Protein AF-0000000085170930 (afdb_homodimer)

pLDDT: mean 96.29, std 5.26, range [55.41, 98.81]

Foldseek 3Di:
DPAADPPDDGVVLVVLVVLLVVLQVVLLVLLVCLVVLCVVCLVPQVCNLVSLVVNLCCLPPRNLVSLVSNLVSVVVSVVSPDDAAPLNVVLNVLSVVLSCLSVPPLNVLSVVLSVCCVVPNCPDPVNVVSVVRNVVSSVVSSVSSVVSVCCVVVVDRDD/DPAADPPDDGVVLVVLVVLLVVLQVVLLVLLVCLVVLCVVCVVPQVCNLVSLVVNLCCLPPRNLVSLVSNLVSVVVSVVSPDDDAPLNVVLNVLSVVLSCLSVPPLNVLSVVLSVCCVVPNCPDPVNVVSVVRNVVSSVVSSVSSVSSVCCVVVVDRDD

Nearest PDB structures (foldseek):
  7xgf-assembly2_D  TM=4.219E-01  e=6.965E-01  synthetic construct
  7xgg-assembly2_D  TM=4.392E-01  e=2.846E+00  synthetic construct
  8xor-assembly1_R  TM=5.612E-01  e=4.196E+00  Homo sapiens
  4uos-assembly1_A  TM=2.990E-01  e=9.783E-01  synthetic construct
  4u5a-assembly1_A  TM=2.210E-01  e=1.309E+00  Plasmodium berghei

Structure (mmCIF, N/CA/C/O backbone):
data_AF-0000000085170930-model_v1
#
loop_
_entity.id
_entity.type
_entity.pdbx_description
1 polymer 'DUF2269 family protein'
#
loop_
_atom_site.group_PDB
_atom_site.id
_atom_site.type_symbol
_atom_site.label_atom_id
_atom_site.label_alt_id
_atom_site.label_comp_id
_atom_site.label_asym_id
_atom_site.label_entity_id
_atom_site.label_seq_id
_atom_site.pdbx_PDB_ins_code
_atom_site.Cartn_x
_atom_site.Cartn_y
_atom_site.Cartn_z
_atom_site.occupancy
_atom_site.B_iso_or_equiv
_atom_site.auth_seq_id
_atom_site.auth_comp_id
_atom_site.auth_asym_id
_atom_site.auth_atom_id
_atom_site.pdbx_PDB_model_num
ATOM 1 N N . MET A 1 1 ? 2.529 20.547 9.656 1 55.62 1 MET A N 1
ATOM 2 C CA . MET A 1 1 ? 3.318 20.344 10.867 1 55.62 1 MET A CA 1
ATOM 3 C C . MET A 1 1 ? 2.539 19.516 11.891 1 55.62 1 MET A C 1
ATOM 5 O O . MET A 1 1 ? 1.339 19.734 12.078 1 55.62 1 MET A O 1
ATOM 9 N N . HIS A 1 2 ? 2.986 18.281 12.117 1 67.56 2 HIS A N 1
ATOM 10 C CA . HIS A 1 2 ? 2.471 17.469 13.211 1 67.56 2 HIS A CA 1
ATOM 11 C C . HIS A 1 2 ? 3.033 17.922 14.555 1 67.56 2 HIS A C 1
ATOM 13 O O . HIS A 1 2 ? 3.99 17.344 15.062 1 67.56 2 HIS A O 1
ATOM 19 N N . LEU A 1 3 ? 2.469 18.969 15.031 1 76.75 3 LEU A N 1
ATOM 20 C CA . LEU A 1 3 ? 2.98 19.516 16.281 1 76.75 3 LEU A CA 1
ATOM 21 C C . LEU A 1 3 ? 2.633 18.625 17.453 1 76.75 3 LEU A C 1
ATOM 23 O O . LEU A 1 3 ? 1.478 18.219 17.609 1 76.75 3 LEU A O 1
ATOM 27 N N . PRO A 1 4 ? 3.688 18.266 18.109 1 83.38 4 PRO A N 1
ATOM 28 C CA . PRO A 1 4 ? 3.424 17.453 19.312 1 83.38 4 PRO A CA 1
ATOM 29 C C . PRO A 1 4 ? 2.592 18.188 20.359 1 83.38 4 PRO A C 1
ATOM 31 O O . PRO A 1 4 ? 2.674 19.422 20.453 1 83.38 4 PRO A O 1
ATOM 34 N N . PRO A 1 5 ? 1.763 17.422 21.047 1 85.31 5 PRO A N 1
ATOM 35 C CA . PRO A 1 5 ? 1.061 18.062 22.156 1 85.31 5 PRO A CA 1
ATOM 36 C C . PRO A 1 5 ? 2.01 18.547 23.25 1 85.31 5 PRO A C 1
ATOM 38 O O . PRO A 1 5 ? 3.164 18.125 23.312 1 85.31 5 PRO A O 1
ATOM 41 N N . GLU A 1 6 ? 1.384 19.406 24.062 1 83.5 6 GLU A N 1
ATOM 42 C CA . GLU A 1 6 ? 2.178 19.953 25.156 1 83.5 6 GLU A CA 1
ATOM 43 C C . GLU A 1 6 ? 2.652 18.859 26.094 1 83.5 6 GLU A C 1
ATOM 45 O O . GLU A 1 6 ? 1.878 17.969 26.469 1 83.5 6 GLU A O 1
ATOM 50 N N . GLY A 1 7 ? 3.975 18.797 26.438 1 85 7 GLY A N 1
ATOM 51 C CA . GLY A 1 7 ? 4.527 17.844 27.391 1 85 7 GLY A CA 1
ATOM 52 C C . GLY A 1 7 ? 5.117 16.609 26.734 1 85 7 GLY A C 1
ATOM 53 O O . GLY A 1 7 ? 5.883 15.867 27.359 1 85 7 GLY A O 1
ATOM 54 N N . ALA A 1 8 ? 4.688 16.438 25.484 1 85.81 8 ALA A N 1
ATOM 55 C CA . ALA A 1 8 ? 5.219 15.258 24.781 1 85.81 8 ALA A CA 1
ATOM 56 C C . ALA A 1 8 ? 6.637 15.523 24.281 1 85.81 8 ALA A C 1
ATOM 58 O O . ALA A 1 8 ? 6.969 16.641 23.891 1 85.81 8 ALA A O 1
ATOM 59 N N . HIS A 1 9 ? 7.406 14.445 24.391 1 90.44 9 HIS A N 1
ATOM 60 C CA . HIS A 1 9 ? 8.734 14.539 23.797 1 90.44 9 HIS A CA 1
ATOM 61 C C . HIS A 1 9 ? 8.633 14.672 22.281 1 90.44 9 HIS A C 1
ATOM 63 O O . HIS A 1 9 ? 8.18 13.742 21.594 1 90.44 9 HIS A O 1
ATOM 69 N N . PRO A 1 10 ? 9.086 15.633 21.719 1 91.12 10 PRO A N 1
ATOM 70 C CA . PRO A 1 10 ? 8.805 15.969 20.328 1 91.12 10 PRO A CA 1
ATOM 71 C C . PRO A 1 10 ? 9.312 14.914 19.344 1 91.12 10 PRO A C 1
ATOM 73 O O . PRO A 1 10 ? 8.602 14.539 18.406 1 91.12 10 PRO A O 1
ATOM 76 N N . VAL A 1 11 ? 10.508 14.422 19.594 1 92.38 11 VAL A N 1
ATOM 77 C CA . VAL A 1 11 ? 11.094 13.453 18.672 1 92.38 11 VAL A CA 1
ATOM 78 C C . VAL A 1 11 ? 10.336 12.133 18.75 1 92.38 11 VAL A C 1
ATOM 80 O O . VAL A 1 11 ? 10.078 11.492 17.719 1 92.38 11 VAL A O 1
ATOM 83 N N . ILE A 1 12 ? 9.977 11.703 19.875 1 95.38 12 ILE A N 1
ATOM 84 C CA . ILE A 1 12 ? 9.242 10.453 20.062 1 95.38 12 ILE A CA 1
ATOM 85 C C . ILE A 1 12 ? 7.871 10.555 19.406 1 95.38 12 ILE A C 1
ATOM 87 O O . ILE A 1 12 ? 7.426 9.617 18.734 1 95.38 12 ILE A O 1
ATOM 91 N N . TYR A 1 13 ? 7.273 11.641 19.578 1 96.31 13 TYR A N 1
ATOM 92 C CA . TYR A 1 13 ? 5.961 11.852 18.969 1 96.31 13 TYR A CA 1
ATOM 93 C C . TYR A 1 13 ? 6.047 11.789 17.453 1 96.31 13 TYR A C 1
ATOM 95 O O . TYR A 1 13 ? 5.238 11.125 16.797 1 96.31 13 TYR A O 1
ATOM 103 N N . THR A 1 14 ? 7.02 12.461 16.891 1 96.62 14 THR A N 1
ATOM 104 C CA . THR A 1 14 ? 7.16 12.492 15.445 1 96.62 14 THR A CA 1
ATOM 105 C C . THR A 1 14 ? 7.504 11.109 14.906 1 96.62 14 THR A C 1
ATOM 107 O O . THR A 1 14 ? 7.066 10.734 13.812 1 96.62 14 THR A O 1
ATOM 110 N N . LEU A 1 15 ? 8.258 10.359 15.68 1 97.56 15 LEU A N 1
ATOM 111 C CA . LEU A 1 15 ? 8.562 8.984 15.297 1 97.56 15 LEU A CA 1
ATOM 112 C C . LEU A 1 15 ? 7.297 8.133 15.273 1 97.56 15 LEU A C 1
ATOM 114 O O . LEU A 1 15 ? 7.152 7.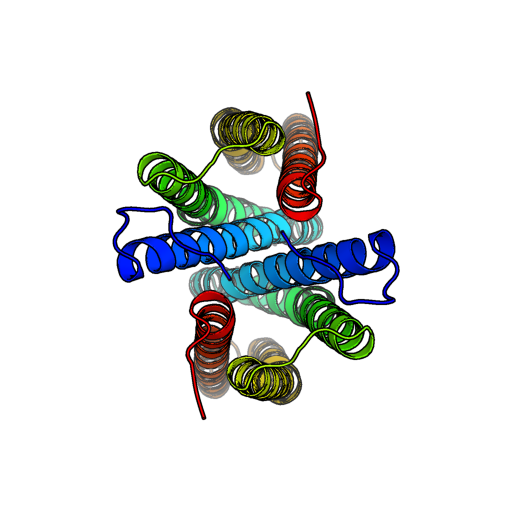25 14.43 1 97.56 15 LEU A O 1
ATOM 118 N N . LEU A 1 16 ? 6.387 8.391 16.203 1 97.81 16 LEU A N 1
ATOM 119 C CA . LEU A 1 16 ? 5.109 7.68 16.203 1 97.81 16 LEU A CA 1
ATOM 120 C C . LEU A 1 16 ? 4.281 8.047 14.984 1 97.81 16 LEU A C 1
ATOM 122 O O . LEU A 1 16 ? 3.648 7.184 14.375 1 97.81 16 LEU A O 1
ATOM 126 N N . VAL A 1 17 ? 4.309 9.32 14.602 1 97.62 17 VAL A N 1
ATOM 127 C CA . VAL A 1 17 ? 3.609 9.773 13.406 1 97.62 17 VAL A CA 1
ATOM 128 C C . VAL A 1 17 ? 4.168 9.055 12.18 1 97.62 17 VAL A C 1
ATOM 130 O O . VAL A 1 17 ? 3.408 8.547 11.352 1 97.62 17 VAL A O 1
ATOM 133 N N . PHE A 1 18 ? 5.457 9 12.164 1 98.19 18 PHE A N 1
ATOM 134 C CA . PHE A 1 18 ? 6.121 8.344 11.047 1 98.19 18 PHE A CA 1
ATOM 135 C C . PHE A 1 18 ? 5.73 6.867 10.977 1 98.19 18 PHE A C 1
ATOM 137 O O . PHE A 1 18 ? 5.344 6.375 9.914 1 98.19 18 PHE A O 1
ATOM 144 N N . ALA A 1 19 ? 5.828 6.195 12.086 1 98.56 19 ALA A N 1
ATOM 145 C CA . ALA A 1 19 ? 5.492 4.773 12.133 1 98.56 19 ALA A CA 1
ATOM 146 C C . ALA A 1 19 ? 4.031 4.543 11.742 1 98.56 19 ALA A C 1
ATOM 148 O O . ALA A 1 19 ? 3.723 3.615 10.992 1 98.56 19 ALA A O 1
ATOM 149 N N . HIS A 1 20 ? 3.129 5.348 12.258 1 98.5 20 HIS A N 1
ATOM 150 C CA . HIS A 1 20 ? 1.7 5.246 11.984 1 98.5 20 HIS A CA 1
ATOM 151 C C . HIS A 1 20 ? 1.418 5.402 10.492 1 98.5 20 HIS A C 1
ATOM 153 O O . HIS A 1 20 ? 0.758 4.555 9.891 1 98.5 20 HIS A O 1
ATOM 159 N N . ILE A 1 21 ? 1.998 6.41 9.867 1 98.31 21 ILE A N 1
ATOM 160 C CA . ILE A 1 21 ? 1.729 6.715 8.469 1 98.31 21 ILE A CA 1
ATOM 161 C C . ILE A 1 21 ? 2.379 5.664 7.574 1 98.31 21 ILE A C 1
ATOM 163 O O . ILE A 1 21 ? 1.753 5.16 6.637 1 98.31 21 ILE A O 1
ATOM 167 N N . PHE A 1 22 ? 3.549 5.312 7.934 1 98.44 22 PHE A N 1
ATOM 168 C CA . PHE A 1 22 ? 4.277 4.355 7.109 1 98.44 22 PHE A CA 1
ATOM 169 C C . PHE A 1 22 ? 3.561 3.01 7.086 1 98.44 22 PHE A C 1
ATOM 171 O O . PHE A 1 22 ? 3.338 2.438 6.016 1 98.44 22 PHE A O 1
ATOM 178 N N . THR A 1 23 ? 3.178 2.521 8.227 1 98.56 23 THR A N 1
ATOM 179 C CA . THR A 1 23 ? 2.578 1.193 8.312 1 98.56 23 THR A CA 1
ATOM 180 C C . THR A 1 23 ? 1.179 1.19 7.703 1 98.56 23 THR A C 1
ATOM 182 O O . THR A 1 23 ? 0.776 0.218 7.062 1 98.56 23 THR A O 1
ATOM 185 N N . THR A 1 24 ? 0.47 2.25 7.871 1 98.25 24 THR A N 1
ATOM 186 C CA . THR A 1 24 ? -0.871 2.283 7.297 1 98.25 24 THR A CA 1
ATOM 187 C C . THR A 1 24 ? -0.805 2.426 5.777 1 98.25 24 THR A C 1
ATOM 189 O O . THR A 1 24 ? -1.625 1.852 5.059 1 98.25 24 THR A O 1
ATOM 192 N N . MET A 1 25 ? 0.185 3.146 5.289 1 98.25 25 MET A N 1
ATOM 193 C CA . MET A 1 25 ? 0.41 3.215 3.848 1 98.25 25 MET A CA 1
ATOM 194 C C . MET A 1 25 ? 0.688 1.83 3.273 1 98.25 25 MET A C 1
ATOM 196 O O . MET A 1 25 ? 0.08 1.433 2.277 1 98.25 25 MET A O 1
ATOM 200 N N . ALA A 1 26 ? 1.586 1.174 3.963 1 98.19 26 ALA A N 1
ATOM 201 C CA . ALA A 1 26 ? 1.946 -0.167 3.51 1 98.19 26 ALA A CA 1
ATOM 202 C C . ALA A 1 26 ? 0.73 -1.088 3.5 1 98.19 26 ALA A C 1
ATOM 204 O O . ALA A 1 26 ? 0.468 -1.771 2.506 1 98.19 26 ALA A O 1
ATOM 205 N N . ALA A 1 27 ? -0.05 -1.049 4.539 1 98.44 27 ALA A N 1
ATOM 206 C CA . ALA A 1 27 ? -1.175 -1.967 4.699 1 98.44 27 ALA A CA 1
ATOM 207 C C . ALA A 1 27 ? -2.229 -1.738 3.621 1 98.44 27 ALA A C 1
ATOM 209 O O . ALA A 1 27 ? -2.752 -2.693 3.045 1 98.44 27 ALA A O 1
ATOM 210 N N . VAL A 1 28 ? -2.51 -0.527 3.338 1 98 28 VAL A N 1
ATOM 211 C CA . VAL A 1 28 ? -3.557 -0.187 2.379 1 98 28 VAL A CA 1
ATOM 212 C C . VAL A 1 28 ? -3.17 -0.697 0.993 1 98 28 VAL A C 1
ATOM 214 O O . VAL A 1 28 ? -3.977 -1.338 0.314 1 98 28 VAL A O 1
ATOM 217 N N . GLY A 1 29 ? -1.994 -0.455 0.578 1 98.19 29 GLY A N 1
ATOM 218 C CA . GLY A 1 29 ? -1.548 -0.908 -0.73 1 98.19 29 GLY A CA 1
ATOM 219 C C . GLY A 1 29 ? -1.438 -2.418 -0.833 1 98.19 29 GLY A C 1
ATOM 220 O O . GLY A 1 29 ? -1.729 -2.998 -1.881 1 98.19 29 GLY A O 1
ATOM 221 N N . LEU A 1 30 ? -0.916 -2.992 0.241 1 98.5 30 LEU A N 1
ATOM 222 C CA . LEU A 1 30 ? -0.865 -4.449 0.261 1 98.5 30 LEU A CA 1
ATOM 223 C C . LEU A 1 30 ? -2.25 -5.047 0.032 1 98.5 30 LEU A C 1
ATOM 225 O O . LEU A 1 30 ? -2.418 -5.934 -0.807 1 98.5 30 LEU A O 1
ATOM 229 N N . ASN A 1 31 ? -3.211 -4.496 0.744 1 97.94 31 ASN A N 1
ATOM 230 C CA . ASN A 1 31 ? -4.574 -5.004 0.619 1 97.94 31 ASN A CA 1
ATOM 231 C C . ASN A 1 31 ? -5.141 -4.754 -0.776 1 97.94 31 ASN A C 1
ATOM 233 O O . ASN A 1 31 ? -5.891 -5.574 -1.303 1 97.94 31 ASN A O 1
ATOM 237 N N . ALA A 1 32 ? -4.785 -3.701 -1.333 1 97.12 32 ALA A N 1
ATOM 238 C CA . ALA A 1 32 ? -5.258 -3.387 -2.68 1 97.12 32 ALA A CA 1
ATOM 239 C C . ALA A 1 32 ? -4.73 -4.398 -3.695 1 97.12 32 ALA A C 1
ATOM 241 O O . ALA A 1 32 ? -5.379 -4.664 -4.707 1 97.12 32 ALA A O 1
ATOM 242 N N . SER A 1 33 ? -3.615 -4.969 -3.445 1 98.19 33 SER A N 1
ATOM 243 C CA . SER A 1 33 ? -3.029 -5.914 -4.391 1 98.19 33 SER A CA 1
ATOM 244 C C . SER A 1 33 ? -3.787 -7.234 -4.395 1 98.19 33 SER A C 1
ATOM 246 O O . SER A 1 33 ? -3.682 -8.016 -5.344 1 98.19 33 SER A O 1
ATOM 248 N N . TYR A 1 34 ? -4.539 -7.543 -3.281 1 98.44 34 TYR A N 1
ATOM 249 C CA . TYR A 1 34 ? -5.203 -8.828 -3.139 1 98.44 34 TYR A CA 1
ATOM 250 C C . TYR A 1 34 ? -6.09 -9.125 -4.344 1 98.44 34 TYR A C 1
ATOM 252 O O . TYR A 1 34 ? -6.004 -10.203 -4.938 1 98.44 34 TYR A O 1
ATOM 260 N N . VAL A 1 35 ? -6.895 -8.117 -4.664 1 97 35 VAL A N 1
ATOM 261 C CA . VAL A 1 35 ? -7.902 -8.328 -5.695 1 97 35 VAL A CA 1
ATOM 262 C C . VAL A 1 35 ? -7.227 -8.586 -7.039 1 97 35 VAL A C 1
ATOM 264 O O . VAL A 1 35 ? -7.723 -9.367 -7.855 1 9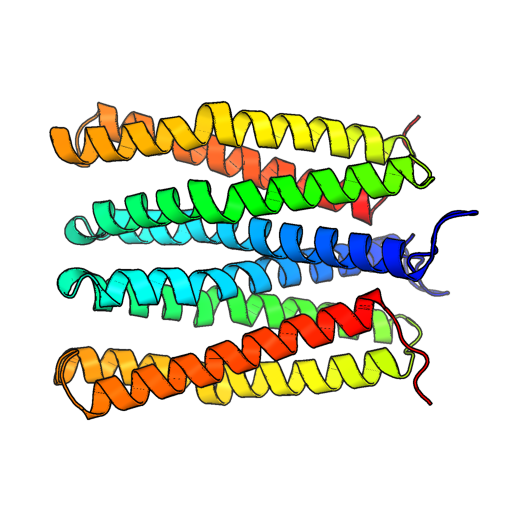7 35 VAL A O 1
ATOM 267 N N . ILE A 1 36 ? -6.129 -8.023 -7.27 1 98.06 36 ILE A N 1
ATOM 268 C CA . ILE A 1 36 ? -5.414 -8.188 -8.531 1 98.06 36 ILE A CA 1
ATOM 269 C C . ILE A 1 36 ? -4.859 -9.602 -8.633 1 98.06 36 ILE A C 1
ATOM 271 O O . ILE A 1 36 ? -5.051 -10.281 -9.648 1 98.06 36 ILE A O 1
ATOM 275 N N . TRP A 1 37 ? -4.258 -10.047 -7.598 1 98.5 37 TRP A N 1
ATOM 276 C CA . TRP A 1 37 ? -3.641 -11.367 -7.605 1 98.5 37 TRP A CA 1
ATOM 277 C C . TRP A 1 37 ? -4.703 -12.461 -7.68 1 98.5 37 TRP A C 1
ATOM 279 O O . TRP A 1 37 ? -4.535 -13.453 -8.391 1 98.5 37 TRP A O 1
ATOM 289 N N . ILE A 1 38 ? -5.762 -12.281 -6.945 1 98 38 ILE A N 1
ATOM 290 C CA . ILE A 1 38 ? -6.82 -13.281 -6.953 1 98 38 ILE A CA 1
ATOM 291 C C . ILE A 1 38 ? -7.488 -13.32 -8.328 1 98 38 ILE A C 1
ATOM 293 O O . ILE A 1 38 ? -7.766 -14.391 -8.859 1 98 38 ILE A O 1
ATOM 297 N N . ALA A 1 39 ? -7.773 -12.18 -8.945 1 97.62 39 ALA A N 1
ATOM 298 C CA . ALA A 1 39 ? -8.352 -12.125 -10.281 1 97.62 39 ALA A CA 1
ATOM 299 C C . ALA A 1 39 ? -7.453 -12.812 -11.305 1 97.62 39 ALA A C 1
ATOM 301 O O . ALA A 1 39 ? -7.93 -13.57 -12.156 1 97.62 39 ALA A O 1
ATOM 302 N N . ARG A 1 40 ? -6.207 -12.555 -11.211 1 97.81 40 ARG A N 1
ATOM 303 C CA . ARG A 1 40 ? -5.258 -13.188 -12.125 1 97.81 40 ARG A CA 1
ATOM 304 C C . ARG A 1 40 ? -5.203 -14.695 -11.898 1 97.81 40 ARG A C 1
ATOM 306 O O . ARG A 1 40 ? -5.152 -15.469 -12.859 1 97.81 40 ARG A O 1
ATOM 313 N N . GLY A 1 41 ? -5.184 -15.117 -10.617 1 97.5 41 GLY A N 1
ATOM 314 C CA . GLY A 1 41 ? -5.203 -16.531 -10.305 1 97.5 41 GLY A CA 1
ATOM 315 C C . GLY A 1 41 ? -6.457 -17.234 -10.797 1 97.5 41 GLY A C 1
ATOM 316 O O . GLY A 1 41 ? -6.406 -18.391 -11.219 1 97.5 41 GLY A O 1
ATOM 317 N N . THR A 1 42 ? -7.547 -16.516 -10.711 1 96.44 42 THR A N 1
ATOM 318 C CA . THR A 1 42 ? -8.82 -17.078 -11.141 1 96.44 42 THR A CA 1
ATOM 319 C C . THR A 1 42 ? -8.812 -17.328 -12.648 1 96.44 42 THR A C 1
ATOM 321 O O . THR A 1 42 ? -9.477 -18.25 -13.125 1 96.44 42 THR A O 1
ATOM 324 N N . ARG A 1 43 ? -8 -16.594 -13.406 1 96.44 43 ARG A N 1
ATOM 325 C CA . ARG A 1 43 ? -7.914 -16.734 -14.859 1 96.44 43 ARG A CA 1
ATOM 326 C C . ARG A 1 43 ? -6.871 -17.781 -15.242 1 96.44 43 ARG A C 1
ATOM 328 O O . ARG A 1 43 ? -6.715 -18.109 -16.422 1 96.44 43 ARG A O 1
ATOM 335 N N . ASP A 1 44 ? -6.195 -18.203 -14.312 1 94.56 44 ASP A N 1
ATOM 336 C CA . ASP A 1 44 ? -5.176 -19.234 -14.469 1 94.56 44 ASP A CA 1
ATOM 337 C C . ASP A 1 44 ? -5.285 -20.281 -13.375 1 94.56 44 ASP A C 1
ATOM 339 O O . ASP A 1 44 ? -4.629 -20.172 -12.336 1 94.56 44 ASP A O 1
ATOM 343 N N . ALA A 1 45 ? -5.977 -21.406 -13.711 1 91.81 45 ALA A N 1
ATOM 344 C CA . ALA A 1 45 ? -6.324 -22.422 -12.719 1 91.81 45 ALA A CA 1
ATOM 345 C C . ALA A 1 45 ? -5.078 -22.969 -12.039 1 91.81 45 ALA A C 1
ATOM 347 O O . ALA A 1 45 ? -5.082 -23.234 -10.828 1 91.81 45 ALA A O 1
ATOM 348 N N . ALA A 1 46 ? -4.07 -23.156 -12.789 1 94.25 46 ALA A N 1
ATOM 349 C CA . ALA A 1 46 ? -2.844 -23.734 -12.258 1 94.25 46 ALA A CA 1
ATOM 350 C C . ALA A 1 46 ? -2.189 -22.797 -11.242 1 94.25 46 ALA A C 1
ATOM 352 O O . ALA A 1 46 ? -1.5 -23.25 -10.32 1 94.25 46 ALA A O 1
ATOM 353 N N . SER A 1 47 ? -2.467 -21.484 -11.289 1 96.69 47 SER A N 1
ATOM 354 C CA . SER A 1 47 ? -1.792 -20.516 -10.445 1 96.69 47 SER A CA 1
ATOM 355 C C . SER A 1 47 ? -2.697 -20.031 -9.312 1 96.69 47 SER A C 1
ATOM 357 O O . SER A 1 47 ? -2.264 -19.281 -8.438 1 96.69 47 SER A O 1
ATOM 359 N N . LEU A 1 48 ? -3.965 -20.453 -9.281 1 97.94 48 LEU A N 1
ATOM 360 C CA . LEU A 1 48 ? -4.93 -19.969 -8.305 1 97.94 48 LEU A CA 1
ATOM 361 C C . LEU A 1 48 ? -4.5 -20.328 -6.887 1 97.94 48 LEU A C 1
ATOM 363 O O . LEU A 1 48 ? -4.551 -19.5 -5.984 1 97.94 48 LEU A O 1
ATOM 367 N N . PRO A 1 49 ? -4.039 -21.578 -6.629 1 97.69 49 PRO A N 1
ATOM 368 C CA . PRO A 1 49 ? -3.582 -21.875 -5.27 1 97.69 49 PRO A CA 1
ATOM 369 C C . PRO A 1 49 ? -2.422 -20.984 -4.828 1 97.69 49 PRO A C 1
ATOM 371 O O . PRO A 1 49 ? -2.389 -20.531 -3.684 1 97.69 49 PRO A O 1
ATOM 374 N N . PHE A 1 50 ? -1.498 -20.766 -5.723 1 98.12 50 PHE A N 1
ATOM 375 C CA . PHE A 1 50 ? -0.361 -19.891 -5.445 1 98.12 50 PHE A CA 1
ATOM 376 C C . PHE A 1 50 ? -0.83 -18.484 -5.098 1 98.12 50 PHE A C 1
ATOM 378 O O . PHE A 1 50 ? -0.346 -17.891 -4.133 1 98.12 50 PHE A O 1
ATOM 385 N N . ALA A 1 51 ? -1.786 -17.953 -5.848 1 98.5 51 ALA A N 1
ATOM 386 C CA . ALA A 1 51 ? -2.314 -16.609 -5.625 1 98.5 51 ALA A CA 1
ATOM 387 C C . ALA A 1 51 ? -2.996 -16.516 -4.262 1 98.5 51 ALA A C 1
ATOM 389 O O . ALA A 1 51 ? -2.725 -15.586 -3.492 1 98.5 51 ALA A O 1
ATOM 390 N N . LEU A 1 52 ? -3.807 -17.469 -3.941 1 98.62 52 LEU A N 1
ATOM 391 C CA . LEU A 1 52 ? -4.57 -17.422 -2.699 1 98.62 52 LEU A CA 1
ATOM 392 C C . LEU A 1 52 ? -3.652 -17.578 -1.491 1 98.62 52 LEU A C 1
ATOM 394 O O . LEU A 1 52 ? -3.805 -16.859 -0.497 1 98.62 52 LEU A O 1
ATOM 398 N N . ARG A 1 53 ? -2.744 -18.438 -1.583 1 98.44 53 ARG A N 1
ATOM 399 C CA . ARG A 1 53 ? -1.825 -18.641 -0.467 1 98.44 53 ARG A CA 1
ATOM 400 C C . ARG A 1 53 ? -0.933 -17.422 -0.27 1 98.44 53 ARG A C 1
ATOM 402 O O . ARG A 1 53 ? -0.573 -17.078 0.86 1 98.44 53 ARG A O 1
ATOM 409 N N . GLY A 1 54 ? -0.533 -16.812 -1.385 1 98.69 54 GLY A N 1
ATOM 410 C CA . GLY A 1 54 ? 0.218 -15.57 -1.286 1 98.69 54 GLY A CA 1
ATOM 411 C C . GLY A 1 54 ? -0.553 -14.453 -0.599 1 98.69 54 GLY A C 1
ATOM 412 O O . GLY A 1 54 ? -0.018 -13.766 0.274 1 98.69 54 GLY A O 1
ATOM 413 N N . VAL A 1 55 ? -1.777 -14.312 -0.99 1 98.75 55 VAL A N 1
ATOM 414 C CA . VAL A 1 55 ? -2.643 -13.312 -0.371 1 98.75 55 VAL A CA 1
ATOM 415 C C . VAL A 1 55 ? -2.809 -13.625 1.115 1 98.75 55 VAL A C 1
ATOM 417 O O . VAL A 1 55 ? -2.734 -12.727 1.955 1 98.75 55 VAL A O 1
ATOM 420 N N . LYS A 1 56 ? -2.998 -14.891 1.424 1 98.75 56 LYS A N 1
ATOM 421 C CA . LYS A 1 56 ? -3.137 -15.297 2.82 1 98.75 56 LYS A CA 1
ATOM 422 C C . LYS A 1 56 ? -1.879 -14.969 3.617 1 98.75 56 LYS A C 1
ATOM 424 O O . LYS A 1 56 ? -1.963 -14.523 4.766 1 98.75 56 LYS A O 1
ATOM 429 N N . PHE A 1 57 ? -0.761 -15.242 3.062 1 98.69 57 PHE A N 1
ATOM 430 C CA . PHE A 1 57 ? 0.507 -14.938 3.715 1 98.69 57 PHE A CA 1
ATOM 431 C C . PHE A 1 57 ? 0.615 -13.445 4.02 1 98.69 57 PHE A C 1
ATOM 433 O O . PHE A 1 57 ? 0.94 -13.062 5.145 1 98.69 57 PHE A O 1
ATOM 440 N N . ILE A 1 58 ? 0.389 -12.602 3.002 1 98.75 58 ILE A N 1
ATOM 441 C CA . ILE A 1 58 ? 0.474 -11.148 3.174 1 98.75 58 ILE A CA 1
ATOM 442 C C . ILE A 1 58 ? -0.531 -10.695 4.23 1 98.75 58 ILE A C 1
ATOM 444 O O . ILE A 1 58 ? -0.205 -9.891 5.102 1 98.75 58 ILE A O 1
ATOM 448 N N . ASP A 1 59 ? -1.734 -11.234 4.141 1 98.69 59 ASP A N 1
ATOM 449 C CA . ASP A 1 59 ? -2.799 -10.891 5.078 1 98.69 59 ASP A CA 1
ATOM 450 C C . ASP A 1 59 ? -2.387 -11.203 6.516 1 98.69 59 ASP A C 1
ATOM 452 O O . ASP A 1 59 ? -2.451 -10.336 7.391 1 98.69 59 ASP A O 1
ATOM 456 N N . ASP A 1 60 ? -1.892 -12.414 6.777 1 98.44 60 ASP A N 1
ATOM 457 C CA . ASP A 1 60 ? -1.597 -12.922 8.117 1 98.44 60 ASP A CA 1
ATOM 458 C C . ASP A 1 60 ? -0.354 -12.25 8.695 1 98.44 60 ASP A C 1
ATOM 460 O O . ASP A 1 60 ? -0.306 -11.953 9.891 1 98.44 60 ASP A O 1
ATOM 464 N N . TYR A 1 61 ? 0.62 -11.953 7.863 1 98.5 61 TYR A N 1
ATOM 465 C CA . TYR A 1 61 ? 1.937 -11.695 8.438 1 98.5 61 TYR A CA 1
ATOM 466 C C . TYR A 1 61 ? 2.416 -10.289 8.109 1 98.5 61 TYR A C 1
ATOM 468 O O . TYR A 1 61 ? 3.416 -9.82 8.656 1 98.5 61 TYR A O 1
ATOM 476 N N . VAL A 1 62 ? 1.75 -9.625 7.246 1 98.69 62 VAL A N 1
ATOM 477 C CA . VAL A 1 62 ? 2.299 -8.328 6.867 1 98.69 62 VAL A CA 1
ATOM 478 C C . VAL A 1 62 ? 1.219 -7.254 6.984 1 98.69 62 VAL A C 1
ATOM 480 O O . VAL A 1 62 ? 1.319 -6.352 7.816 1 98.69 62 VAL A O 1
ATOM 483 N N . ALA A 1 63 ? 0.072 -7.375 6.223 1 98.5 63 ALA A N 1
ATOM 484 C CA . ALA A 1 63 ? -0.942 -6.328 6.16 1 98.5 63 ALA A CA 1
ATOM 485 C C . ALA A 1 63 ? -1.614 -6.133 7.516 1 98.5 63 ALA A C 1
ATOM 487 O O . ALA A 1 63 ? -1.648 -5.016 8.039 1 98.5 63 ALA A O 1
ATOM 488 N N . ASN A 1 64 ? -2.135 -7.203 8.109 1 98.31 64 ASN A N 1
ATOM 489 C CA . ASN A 1 64 ? -2.824 -7.086 9.391 1 98.31 64 ASN A CA 1
ATOM 490 C C . ASN A 1 64 ? -1.892 -6.582 10.484 1 98.31 64 ASN A C 1
ATOM 492 O O . ASN A 1 64 ? -2.262 -5.695 11.258 1 98.31 64 ASN A O 1
ATOM 496 N N . PRO A 1 65 ? -0.684 -7.113 10.594 1 98.56 65 PRO A N 1
ATOM 497 C CA . PRO A 1 65 ? 0.253 -6.551 11.57 1 98.56 65 PRO A CA 1
ATOM 498 C C . PRO A 1 65 ? 0.537 -5.066 11.328 1 98.56 65 PRO A C 1
ATOM 500 O O . PRO A 1 65 ? 0.69 -4.301 12.281 1 98.56 65 PRO A O 1
ATOM 503 N N . CYS A 1 66 ? 0.677 -4.648 10.086 1 98.69 66 CYS A N 1
ATOM 504 C CA . CYS A 1 66 ? 0.864 -3.234 9.789 1 98.69 66 CYS A CA 1
ATOM 505 C C . CYS A 1 66 ? -0.303 -2.408 10.32 1 98.69 66 CYS A C 1
ATOM 507 O O . CYS A 1 66 ? -0.101 -1.341 10.898 1 98.69 66 CYS A O 1
ATOM 509 N N . TYR A 1 67 ? -1.511 -2.898 10.141 1 98.56 67 TYR A N 1
ATOM 510 C CA . TYR A 1 67 ? -2.674 -2.191 10.664 1 98.56 67 TYR A CA 1
ATOM 511 C C . TYR A 1 67 ? -2.633 -2.127 12.188 1 98.56 67 TYR A C 1
ATOM 513 O O . TYR A 1 67 ? -3.023 -1.122 12.789 1 98.56 67 TYR A O 1
ATOM 521 N N . LEU A 1 68 ? -2.205 -3.168 12.781 1 98.62 68 LEU A N 1
ATOM 522 C CA . LEU A 1 68 ? -2.123 -3.191 14.242 1 98.62 68 LEU A CA 1
ATOM 523 C C . LEU A 1 68 ? -1.107 -2.172 14.742 1 98.62 68 LEU A C 1
ATOM 525 O O . LEU A 1 68 ? -1.378 -1.439 15.695 1 98.62 68 LEU A O 1
ATOM 529 N N . VAL A 1 69 ? 0.041 -2.172 14.102 1 98.75 69 VAL A N 1
ATOM 530 C CA . VAL A 1 69 ? 1.056 -1.188 14.469 1 98.75 69 VAL A CA 1
ATOM 531 C C . VAL A 1 69 ? 0.519 0.221 14.227 1 98.75 69 VAL A C 1
ATOM 533 O O . VAL A 1 69 ? 0.703 1.112 15.062 1 98.75 69 VAL A O 1
ATOM 536 N N . GLY A 1 70 ? -0.164 0.422 13.094 1 98.5 70 GLY A N 1
ATOM 537 C CA . GLY A 1 70 ? -0.78 1.707 12.805 1 98.5 70 GLY A CA 1
ATOM 538 C C . GLY A 1 70 ? -1.764 2.15 13.875 1 98.5 70 GLY A C 1
ATOM 539 O O . GLY A 1 70 ? -1.721 3.295 14.328 1 98.5 70 GLY A O 1
ATOM 540 N N . GLY A 1 71 ? -2.605 1.257 14.273 1 98.31 71 GLY A N 1
ATOM 541 C CA . GLY A 1 71 ? -3.564 1.556 15.328 1 98.31 71 GLY A CA 1
ATOM 542 C C . GLY A 1 71 ? -2.912 1.817 16.672 1 98.31 71 GLY A C 1
ATOM 543 O O . GLY A 1 71 ? -3.297 2.748 17.391 1 98.31 71 GLY A O 1
ATOM 544 N N . ALA A 1 72 ? -1.949 0.982 17.047 1 98.56 72 ALA A N 1
ATOM 545 C CA . ALA A 1 72 ? -1.257 1.121 18.328 1 98.56 72 ALA A CA 1
ATOM 546 C C . ALA A 1 72 ? -0.523 2.455 18.406 1 98.56 72 ALA A C 1
ATOM 548 O O . ALA A 1 72 ? -0.572 3.135 19.438 1 98.56 72 ALA A O 1
ATOM 549 N N . THR A 1 73 ? 0.133 2.848 17.359 1 98.38 73 THR A N 1
ATOM 550 C CA . THR A 1 73 ? 0.858 4.113 17.359 1 98.38 73 THR A CA 1
ATOM 551 C C . THR A 1 73 ? -0.112 5.293 17.391 1 98.38 73 THR A C 1
ATOM 553 O O . THR A 1 73 ? 0.155 6.309 18.031 1 98.38 73 THR A O 1
ATOM 556 N N . GLY A 1 74 ? -1.243 5.152 16.688 1 97.38 74 GLY A N 1
ATOM 557 C CA . GLY A 1 74 ? -2.283 6.16 16.812 1 97.38 74 GLY A CA 1
ATOM 558 C C . GLY A 1 74 ? -2.793 6.32 18.234 1 97.38 74 GLY A C 1
ATOM 559 O O . GLY A 1 74 ? -2.939 7.441 18.719 1 97.38 74 GLY A O 1
ATOM 560 N N . ALA A 1 75 ? -3.033 5.215 18.859 1 97.56 75 ALA A N 1
ATOM 561 C CA . ALA A 1 75 ? -3.498 5.23 20.25 1 97.56 75 ALA A CA 1
ATOM 562 C C . ALA A 1 75 ? -2.459 5.859 21.172 1 97.56 75 ALA A C 1
ATOM 564 O O . ALA A 1 75 ? -2.803 6.629 22.078 1 97.56 75 ALA A O 1
ATOM 565 N N . LEU A 1 76 ? -1.193 5.527 20.969 1 97.38 76 LEU A N 1
ATOM 566 C CA . LEU A 1 76 ? -0.116 6.07 21.781 1 97.38 76 LEU A CA 1
ATOM 567 C C . LEU A 1 76 ? -0.022 7.582 21.625 1 97.38 76 LEU A C 1
ATOM 569 O O . LEU A 1 76 ? 0.266 8.297 22.594 1 97.38 76 LEU A O 1
ATOM 573 N N . MET A 1 77 ? -0.318 8.078 20.453 1 96.69 77 MET A N 1
ATOM 574 C CA . MET A 1 77 ? -0.311 9.523 20.219 1 96.69 77 MET A CA 1
ATOM 575 C C . MET A 1 77 ? -1.429 10.203 21.016 1 96.69 77 MET A C 1
ATOM 577 O O . MET A 1 77 ? -1.242 11.297 21.547 1 96.69 77 MET A O 1
ATOM 581 N N . ILE A 1 78 ? -2.533 9.555 21.062 1 95.38 78 ILE A N 1
ATOM 582 C CA . ILE A 1 78 ? -3.654 10.086 21.828 1 95.38 78 ILE A CA 1
ATOM 583 C C . ILE A 1 78 ? -3.293 10.117 23.312 1 95.38 78 ILE A C 1
ATOM 585 O O . ILE A 1 78 ? -3.555 11.109 24 1 95.38 78 ILE A O 1
ATOM 589 N N . VAL A 1 79 ? -2.645 9.086 23.781 1 95.44 79 VAL A N 1
ATOM 590 C CA . VAL A 1 79 ? -2.227 9 25.188 1 95.44 79 VAL A CA 1
ATOM 591 C C . VAL A 1 79 ? -1.209 10.094 25.484 1 95.44 79 VAL A C 1
ATOM 593 O O . VAL A 1 79 ? -1.161 10.609 26.609 1 95.44 79 VAL A O 1
ATOM 596 N N . MET A 1 80 ? -0.465 10.555 24.516 1 94.19 80 MET A N 1
ATOM 597 C CA . MET A 1 80 ? 0.561 11.578 24.688 1 94.19 80 MET A CA 1
ATOM 598 C C . MET A 1 80 ? -0.052 12.977 24.641 1 94.19 80 MET A C 1
ATOM 600 O O . MET A 1 80 ? 0.656 13.977 24.781 1 94.19 80 MET A O 1
ATOM 604 N N . GLY A 1 81 ? -1.387 13.016 24.375 1 92.19 81 GLY A N 1
ATOM 605 C CA . GLY A 1 81 ? -2.051 14.297 24.516 1 92.19 81 GLY A CA 1
ATOM 606 C C . GLY A 1 81 ? -2.668 14.805 23.234 1 92.19 81 GLY A C 1
ATOM 607 O O . GLY A 1 81 ? -3.172 15.93 23.188 1 92.19 81 GLY A O 1
ATOM 608 N N . LYS A 1 82 ? -2.578 14.016 22.219 1 90.19 82 LYS A N 1
ATOM 609 C CA . LYS A 1 82 ? -3.24 14.445 20.984 1 90.19 82 LYS A CA 1
ATOM 610 C C . LYS A 1 82 ? -4.738 14.648 21.219 1 90.19 82 LYS A C 1
ATOM 612 O O . LYS A 1 82 ? -5.406 13.773 21.781 1 90.19 82 LYS A O 1
ATOM 617 N N . ALA A 1 83 ? -5.168 15.828 20.812 1 89.94 83 ALA A N 1
ATOM 618 C CA . ALA A 1 83 ? -6.598 16.109 20.922 1 89.94 83 ALA A CA 1
ATOM 619 C C . ALA A 1 83 ? -7.41 15.172 20.031 1 89.94 83 ALA A C 1
ATOM 621 O O . ALA A 1 83 ? -7.008 14.883 18.906 1 89.94 83 ALA A O 1
ATOM 622 N N . VAL A 1 84 ? -8.547 14.773 20.516 1 93.75 84 VAL A N 1
ATOM 623 C CA . VAL A 1 84 ? -9.398 13.852 19.781 1 93.75 84 VAL A CA 1
ATOM 624 C C . VAL A 1 84 ? -10.719 14.539 19.422 1 93.75 84 VAL A C 1
ATOM 626 O O . VAL A 1 84 ? -11.594 14.68 20.281 1 93.75 84 VAL A O 1
ATOM 629 N N . ALA A 1 85 ? -10.844 14.906 18.234 1 94.56 85 ALA A N 1
ATOM 630 C CA . ALA A 1 85 ? -12.086 15.484 17.719 1 94.56 85 ALA A CA 1
ATOM 631 C C . ALA A 1 85 ? -13.117 14.398 17.422 1 94.56 85 ALA A C 1
ATOM 633 O O . ALA A 1 85 ? -12.766 13.227 17.297 1 94.56 85 ALA A O 1
ATOM 634 N N . PRO A 1 86 ? -14.367 14.719 17.281 1 96.56 86 PRO A N 1
ATOM 635 C CA . PRO A 1 86 ? -15.422 13.719 17.078 1 96.56 86 PRO A CA 1
ATOM 636 C C . PRO A 1 86 ? -15.164 12.844 15.852 1 96.56 86 PRO A C 1
ATOM 638 O O . PRO A 1 86 ? -15.398 11.633 15.898 1 96.56 86 PRO A O 1
ATOM 641 N N . PHE A 1 87 ? -14.711 13.43 14.742 1 96.25 87 PHE A N 1
ATOM 642 C CA . PHE A 1 87 ? -14.453 12.641 13.539 1 96.25 87 PHE A CA 1
ATOM 643 C C . PHE A 1 87 ? -13.414 11.562 13.812 1 96.25 87 PHE A C 1
ATOM 645 O O . PHE A 1 87 ? -13.445 10.5 13.195 1 96.25 87 PHE A O 1
ATOM 652 N N . LEU A 1 88 ? -12.492 11.828 14.688 1 97.06 88 LEU A N 1
ATOM 653 C CA . LEU A 1 88 ? -11.438 10.859 14.977 1 97.06 88 LEU A CA 1
ATOM 654 C C . LEU A 1 88 ? -11.992 9.68 15.773 1 97.06 88 LEU A C 1
ATOM 656 O O . LEU A 1 88 ? -11.562 8.539 15.57 1 97.06 88 LEU A O 1
ATOM 660 N N . TRP A 1 89 ? -12.977 9.938 16.625 1 97.19 89 TRP A N 1
ATOM 661 C CA . TRP A 1 89 ? -13.641 8.844 17.344 1 97.19 89 TRP A CA 1
ATOM 662 C C . TRP A 1 89 ? -14.398 7.945 16.359 1 97.19 89 TRP A C 1
ATOM 664 O O . TRP A 1 89 ? -14.398 6.723 16.516 1 97.19 89 TRP A O 1
ATOM 674 N N . VAL A 1 90 ? -15.023 8.539 15.414 1 98.38 90 VAL A N 1
ATOM 675 C CA . VAL A 1 90 ? -15.719 7.77 14.391 1 98.38 90 VAL A CA 1
ATOM 676 C C . VAL A 1 90 ? -14.719 6.941 13.594 1 98.38 90 VAL A C 1
ATOM 678 O O . VAL A 1 90 ? -14.938 5.754 13.359 1 98.38 90 VAL A O 1
ATOM 681 N N . ALA A 1 91 ? -13.586 7.551 13.219 1 98.19 91 ALA A N 1
ATOM 682 C CA . ALA A 1 91 ? -12.547 6.848 12.469 1 98.19 91 ALA A CA 1
ATOM 683 C C . ALA A 1 91 ? -12.008 5.66 13.266 1 98.19 91 ALA A C 1
ATOM 685 O O . ALA A 1 91 ? -11.766 4.586 12.703 1 98.19 91 ALA A O 1
ATOM 686 N N . ILE A 1 92 ? -11.828 5.852 14.555 1 98.31 92 ILE A N 1
ATOM 687 C CA . ILE A 1 92 ? -11.328 4.793 15.422 1 98.31 92 ILE A CA 1
ATOM 688 C C . ILE A 1 92 ? -12.352 3.656 15.484 1 98.31 92 ILE A C 1
ATOM 690 O O . ILE A 1 92 ? -11.984 2.48 15.406 1 98.31 92 ILE A O 1
ATOM 694 N N . GLY A 1 93 ? -13.602 4.012 15.648 1 98.62 93 GLY A N 1
ATOM 695 C CA . GLY A 1 93 ? -14.641 2.992 15.625 1 98.62 93 GLY A CA 1
ATOM 696 C C . GLY A 1 93 ? -14.664 2.189 14.344 1 98.62 93 GLY A C 1
ATOM 697 O O . GLY A 1 93 ? -14.781 0.961 14.367 1 98.62 93 GLY A O 1
ATOM 698 N N . LEU A 1 94 ? -14.594 2.883 13.234 1 98.81 94 LEU A N 1
ATOM 699 C CA . LEU A 1 94 ? -14.57 2.223 11.938 1 98.81 94 LEU A CA 1
ATOM 700 C C . LEU A 1 94 ? -13.32 1.36 11.789 1 98.81 94 LEU A C 1
ATOM 702 O O . LEU A 1 94 ? -13.367 0.295 11.164 1 98.81 94 LEU A O 1
ATOM 706 N N . TYR A 1 95 ? -12.227 1.808 12.312 1 98.75 95 TYR A N 1
ATOM 707 C CA . TYR A 1 95 ? -11 1.023 12.32 1 98.75 95 TYR A CA 1
ATOM 708 C C . TYR A 1 95 ? -11.18 -0.274 13.094 1 98.75 95 TYR A C 1
ATOM 710 O O . TYR A 1 95 ? -10.781 -1.346 12.633 1 98.75 95 TYR A O 1
ATOM 718 N N . VAL A 1 96 ? -11.688 -0.228 14.227 1 98.69 96 VAL A N 1
ATOM 719 C CA . VAL A 1 96 ? -11.93 -1.412 15.039 1 98.69 96 VAL A CA 1
ATOM 720 C C . VAL A 1 96 ? -12.844 -2.379 14.289 1 98.69 96 VAL A C 1
ATOM 722 O O . VAL A 1 96 ? -12.609 -3.59 14.289 1 98.69 96 VAL A O 1
ATOM 725 N N . LEU A 1 97 ? -13.891 -1.824 13.672 1 98.69 97 LEU A N 1
ATOM 726 C CA . LEU A 1 97 ? -14.781 -2.646 12.859 1 98.69 97 LEU A CA 1
ATOM 727 C C . LEU A 1 97 ? -14.016 -3.322 11.727 1 98.69 97 LEU A C 1
ATOM 729 O O . LEU A 1 97 ? -14.18 -4.52 11.484 1 98.69 97 LEU A O 1
ATOM 733 N N . ALA A 1 98 ? -13.195 -2.594 11.031 1 98.25 98 ALA A N 1
ATOM 734 C CA . ALA A 1 98 ? -12.406 -3.141 9.93 1 98.25 98 ALA A CA 1
ATOM 735 C C . ALA A 1 98 ? -11.477 -4.246 10.422 1 98.25 98 ALA A C 1
ATOM 737 O O . ALA A 1 98 ? -11.328 -5.277 9.758 1 98.25 98 ALA A O 1
ATOM 738 N N . MET A 1 99 ? -10.859 -3.992 11.586 1 98.25 99 MET A N 1
ATOM 739 C CA . MET A 1 99 ? -9.953 -4.988 12.156 1 98.25 99 MET A CA 1
ATOM 740 C C . MET A 1 99 ? -10.719 -6.25 12.555 1 98.25 99 MET A C 1
ATOM 742 O O . MET A 1 99 ? -10.227 -7.363 12.359 1 98.25 99 MET A O 1
ATOM 746 N N . ALA A 1 100 ? -11.883 -6.098 13.078 1 98.25 100 ALA A N 1
ATOM 747 C CA . ALA A 1 100 ? -12.727 -7.238 13.438 1 98.25 100 ALA A CA 1
ATOM 748 C C . ALA A 1 100 ? -13.133 -8.031 12.195 1 98.25 100 ALA A C 1
ATOM 750 O O . ALA A 1 100 ? -13.109 -9.258 12.203 1 98.25 100 ALA A O 1
ATOM 751 N N . LEU A 1 101 ? -13.469 -7.309 11.148 1 98.38 101 LEU A N 1
ATOM 752 C CA . LEU A 1 101 ? -13.828 -7.965 9.891 1 98.38 101 LEU A CA 1
ATOM 753 C C . LEU A 1 101 ? -12.617 -8.672 9.281 1 98.38 101 LEU A C 1
ATOM 755 O O . LEU A 1 101 ? -12.742 -9.766 8.734 1 98.38 101 LEU A O 1
ATOM 759 N N . ALA A 1 102 ? -11.5 -8.031 9.367 1 98.19 102 ALA A N 1
ATOM 760 C CA . ALA A 1 102 ? -10.273 -8.609 8.812 1 98.19 102 ALA A CA 1
ATOM 761 C C . ALA A 1 102 ? -9.914 -9.914 9.516 1 98.19 102 ALA A C 1
ATOM 763 O O . ALA A 1 102 ? -9.828 -10.969 8.875 1 98.19 102 ALA A O 1
ATOM 764 N N . TYR A 1 103 ? -9.797 -9.898 10.797 1 97.94 103 TYR A N 1
ATOM 765 C CA . TYR A 1 103 ? -9.359 -11.062 11.562 1 97.94 103 TYR A CA 1
ATOM 766 C C . TYR A 1 103 ? -10.492 -12.062 11.742 1 97.94 103 TYR A C 1
ATOM 768 O O . TYR A 1 103 ? -10.266 -13.273 11.742 1 97.94 103 TYR A O 1
ATOM 776 N N . GLY A 1 104 ? -11.617 -11.594 11.867 1 98.19 104 GLY A N 1
ATOM 777 C CA . GLY A 1 104 ? -12.727 -12.445 12.258 1 98.19 104 GLY A CA 1
ATOM 778 C C . GLY A 1 104 ? -13.461 -13.047 11.078 1 98.19 104 GLY A C 1
ATOM 779 O O . GLY A 1 104 ? -14.133 -14.078 11.219 1 98.19 104 GLY A O 1
ATOM 780 N N . VAL A 1 105 ? -13.391 -12.383 9.977 1 98.5 105 VAL A N 1
ATOM 781 C CA . VAL A 1 105 ? -14.219 -12.852 8.867 1 98.5 105 VAL A CA 1
ATOM 782 C C . VAL A 1 105 ? -13.336 -13.117 7.648 1 98.5 105 VAL A C 1
ATOM 784 O O . VAL A 1 105 ? -13.258 -14.25 7.168 1 98.5 105 VAL A O 1
ATOM 787 N N . TYR A 1 106 ? -12.617 -12.156 7.152 1 98.56 106 TYR A N 1
ATOM 788 C CA . TYR A 1 106 ? -11.906 -12.258 5.883 1 98.56 106 TYR A CA 1
ATOM 789 C C . TYR A 1 106 ? -10.82 -13.328 5.953 1 98.56 106 TYR A C 1
ATOM 791 O O . TYR A 1 106 ? -10.727 -14.188 5.074 1 98.56 106 TYR A O 1
ATOM 799 N N . THR A 1 107 ? -10 -13.242 7.02 1 98.31 107 THR A N 1
ATOM 800 C CA . THR A 1 107 ? -8.883 -14.1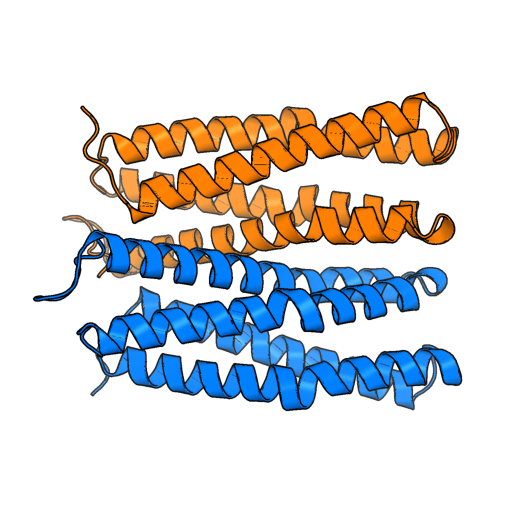72 7.18 1 98.31 107 THR A CA 1
ATOM 801 C C . THR A 1 107 ? -9.383 -15.609 7.23 1 98.31 107 THR A C 1
ATOM 803 O O . THR A 1 107 ? -8.883 -16.469 6.508 1 98.31 107 THR A O 1
ATOM 806 N N . PRO A 1 108 ? -10.391 -15.906 8.023 1 98.44 108 PRO A N 1
ATOM 807 C CA . PRO A 1 108 ? -10.898 -17.281 8.016 1 98.44 108 PRO A CA 1
ATOM 808 C C . PRO A 1 108 ? -11.531 -17.656 6.68 1 98.44 108 PRO A C 1
ATOM 810 O O . PRO A 1 108 ? -11.445 -18.828 6.266 1 98.44 108 PRO A O 1
ATOM 813 N N . LEU A 1 109 ? -12.188 -16.75 6.043 1 98.31 109 LEU A N 1
ATOM 814 C CA . LEU A 1 109 ? -12.773 -17.031 4.734 1 98.31 109 LEU A CA 1
ATOM 815 C C . LEU A 1 109 ? -11.695 -17.438 3.738 1 98.31 109 LEU A C 1
ATOM 817 O O . LEU A 1 109 ? -11.891 -18.391 2.963 1 98.31 109 LEU A O 1
ATOM 821 N N . LEU A 1 110 ? -10.594 -16.766 3.777 1 98.12 110 LEU A N 1
ATOM 822 C CA . LEU A 1 110 ? -9.484 -17.094 2.891 1 98.12 110 LEU A CA 1
ATOM 823 C C . LEU A 1 110 ? -8.969 -18.5 3.168 1 98.12 110 LEU A C 1
ATOM 825 O O . LEU A 1 110 ? -8.672 -19.25 2.236 1 98.12 110 LEU A O 1
ATOM 829 N N . SER A 1 111 ? -8.867 -18.812 4.441 1 98.44 111 SER A N 1
ATOM 830 C CA . SER A 1 111 ? -8.445 -20.156 4.824 1 98.44 111 SER A CA 1
ATOM 831 C C . SER A 1 111 ? -9.406 -21.219 4.285 1 98.44 111 SER A C 1
ATOM 833 O O . SER A 1 111 ? -8.969 -22.25 3.75 1 98.44 111 SER A O 1
ATOM 835 N N . GLN A 1 112 ? -10.617 -20.953 4.441 1 98.56 112 GLN A N 1
ATOM 836 C CA . GLN A 1 112 ? -11.625 -21.891 3.953 1 98.56 112 GLN A CA 1
ATOM 837 C C . GLN A 1 112 ? -11.578 -22.016 2.434 1 98.56 112 GLN A C 1
ATOM 839 O O . GLN A 1 112 ? -11.727 -23.109 1.889 1 98.56 112 GLN A O 1
ATOM 844 N N . GLN A 1 113 ? -11.375 -20.922 1.768 1 98.31 113 GLN A N 1
ATOM 845 C CA . GLN A 1 113 ? -11.25 -20.922 0.313 1 98.31 113 GLN A CA 1
ATOM 846 C C . GLN A 1 113 ? -10.109 -21.828 -0.148 1 98.31 113 GLN A C 1
ATOM 848 O O . GLN A 1 113 ? -10.281 -22.641 -1.06 1 98.31 113 GLN A O 1
ATOM 853 N N . ILE A 1 114 ? -9.008 -21.672 0.514 1 98.38 114 ILE A N 1
ATOM 854 C CA . ILE A 1 114 ? -7.82 -22.422 0.133 1 98.38 114 ILE A CA 1
ATOM 855 C C . ILE A 1 114 ? -8.062 -23.906 0.362 1 98.38 114 ILE A C 1
ATOM 857 O O . ILE A 1 114 ? -7.793 -24.734 -0.516 1 98.38 114 ILE A O 1
ATOM 861 N N . ARG A 1 115 ? -8.641 -24.25 1.49 1 98.38 115 ARG A N 1
ATOM 862 C CA . ARG A 1 115 ? -8.922 -25.641 1.819 1 98.38 115 ARG A CA 1
ATOM 863 C C . ARG A 1 115 ? -9.922 -26.25 0.833 1 98.38 115 ARG A C 1
ATOM 865 O O . ARG A 1 115 ? -9.719 -27.359 0.35 1 98.38 115 ARG A O 1
ATOM 872 N N . THR A 1 116 ? -10.945 -25.547 0.548 1 98.5 116 THR A N 1
ATOM 873 C CA . THR A 1 116 ? -11.992 -26.047 -0.334 1 98.5 116 THR A CA 1
ATOM 874 C C . THR A 1 116 ? -11.484 -26.141 -1.77 1 98.5 116 THR A C 1
ATOM 876 O O . THR A 1 116 ? -11.844 -27.078 -2.496 1 98.5 116 THR A O 1
ATOM 879 N N . LEU A 1 117 ? -10.703 -25.203 -2.127 1 98.06 117 LEU A N 1
ATOM 880 C CA . LEU A 1 117 ? -10.102 -25.266 -3.455 1 98.06 117 LEU A CA 1
ATOM 881 C C . LEU A 1 117 ? -9.297 -26.547 -3.629 1 98.06 117 LEU A C 1
ATOM 883 O O . LEU A 1 117 ? -9.422 -27.219 -4.648 1 98.06 117 LEU A O 1
ATOM 887 N N . GLU A 1 118 ? -8.508 -26.859 -2.623 1 96.75 118 GLU A N 1
ATOM 888 C CA . GLU A 1 118 ? -7.645 -28.047 -2.662 1 96.75 118 GLU A CA 1
ATOM 889 C C . GLU A 1 118 ? -8.461 -29.328 -2.637 1 96.75 118 GLU A C 1
ATOM 891 O O . GLU A 1 118 ? -8.102 -30.312 -3.291 1 96.75 118 GLU A O 1
ATOM 896 N N . ALA A 1 119 ? -9.562 -29.312 -1.965 1 97.62 119 ALA A N 1
ATOM 897 C CA . ALA A 1 119 ? -10.359 -30.516 -1.761 1 97.62 119 ALA A CA 1
ATOM 898 C C . ALA A 1 119 ? -11.32 -30.734 -2.926 1 97.62 119 ALA A C 1
ATOM 900 O O . ALA A 1 119 ? -11.594 -31.875 -3.309 1 97.62 119 ALA A O 1
ATOM 901 N N . ARG A 1 120 ? -11.852 -29.594 -3.508 1 97.31 120 ARG A N 1
ATOM 902 C CA . ARG A 1 120 ? -13.016 -29.766 -4.371 1 97.31 120 ARG A CA 1
ATOM 903 C C . ARG A 1 120 ? -12.797 -29.094 -5.727 1 97.31 120 ARG A C 1
ATOM 905 O O . ARG A 1 120 ? -13.508 -29.391 -6.688 1 97.31 120 ARG A O 1
ATOM 912 N N . GLY A 1 121 ? -11.898 -28.25 -5.82 1 96.5 121 GLY A N 1
ATOM 913 C CA . GLY A 1 121 ? -11.617 -27.578 -7.078 1 96.5 121 GLY A CA 1
ATOM 914 C C . GLY A 1 121 ? -12.32 -26.234 -7.207 1 96.5 121 GLY A C 1
ATOM 915 O O . GLY A 1 121 ? -13.211 -25.922 -6.422 1 96.5 121 GLY A O 1
ATOM 916 N N . ALA A 1 122 ? -11.938 -25.453 -8.172 1 96.25 122 ALA A N 1
ATOM 917 C CA . ALA A 1 122 ? -12.375 -24.062 -8.336 1 96.25 122 ALA A CA 1
ATOM 918 C C . ALA A 1 122 ? -13.805 -23.984 -8.859 1 96.25 122 ALA A C 1
ATOM 920 O O . ALA A 1 122 ? -14.484 -22.969 -8.703 1 96.25 122 ALA A O 1
ATOM 921 N N . ASP A 1 123 ? -14.24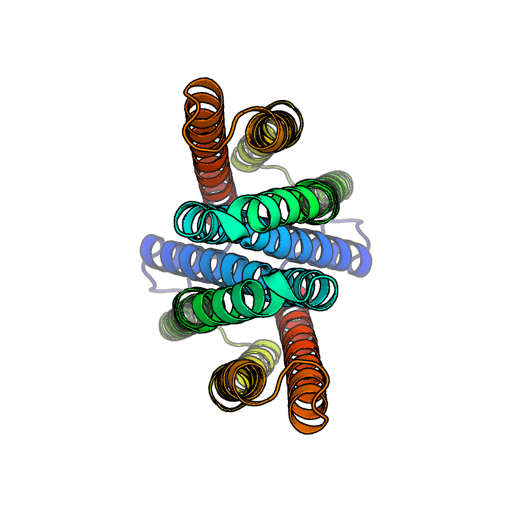2 -25.062 -9.523 1 96.19 123 ASP A N 1
ATOM 922 C CA . ASP A 1 123 ? -15.562 -25.062 -10.148 1 96.19 123 ASP A CA 1
ATOM 923 C C . ASP A 1 123 ? -16.641 -25.484 -9.156 1 96.19 123 ASP A C 1
ATOM 925 O O . ASP A 1 123 ? -17.828 -25.391 -9.445 1 96.19 123 ASP A O 1
ATOM 929 N N . ASP A 1 124 ? -16.234 -25.984 -8.031 1 97.56 124 ASP A N 1
ATOM 930 C CA . ASP A 1 124 ? -17.156 -26.422 -6.996 1 97.56 124 ASP A CA 1
ATOM 931 C C . ASP A 1 124 ? -18.016 -25.266 -6.492 1 97.56 124 ASP A C 1
ATOM 933 O O . ASP A 1 124 ? -17.516 -24.156 -6.297 1 97.56 124 ASP A O 1
ATOM 937 N N . ALA A 1 125 ? -19.234 -25.578 -6.297 1 98 125 ALA A N 1
ATOM 938 C CA . ALA A 1 125 ? -20.188 -24.562 -5.887 1 98 125 ALA A CA 1
ATOM 939 C C . ALA A 1 125 ? -19.812 -23.969 -4.527 1 98 125 ALA A C 1
ATOM 941 O O . ALA A 1 125 ? -20 -22.781 -4.285 1 98 125 ALA A O 1
ATOM 942 N N . GLU A 1 126 ? -19.406 -24.75 -3.686 1 98.12 126 GLU A N 1
ATOM 943 C CA . GLU A 1 126 ? -19 -24.281 -2.367 1 98.12 126 GLU A CA 1
ATOM 944 C C . GLU A 1 126 ? -17.812 -23.328 -2.463 1 98.12 126 GLU A C 1
ATOM 946 O O . GLU A 1 126 ? -17.797 -22.281 -1.803 1 98.12 126 GLU A O 1
ATOM 951 N N . TYR A 1 127 ? -16.797 -23.672 -3.24 1 98.12 127 TYR A N 1
ATOM 952 C CA . TYR A 1 127 ? -15.664 -22.781 -3.436 1 98.12 127 TYR A CA 1
ATOM 953 C C . TYR A 1 127 ? -16.109 -21.438 -4 1 98.12 127 TYR A C 1
ATOM 955 O O . TYR A 1 127 ? -15.688 -20.391 -3.523 1 98.12 127 TYR A O 1
ATOM 963 N N . GLN A 1 128 ? -17.016 -21.531 -4.984 1 98 128 GLN A N 1
ATOM 964 C CA . GLN A 1 128 ? -17.469 -20.297 -5.629 1 98 128 GLN A CA 1
ATOM 965 C C . GLN A 1 128 ? -18.219 -19.406 -4.648 1 98 128 GLN A C 1
ATOM 967 O O . GLN A 1 128 ? -18.109 -18.188 -4.703 1 98 128 GLN A O 1
ATOM 972 N N . ALA A 1 129 ? -18.953 -20.016 -3.799 1 98.25 129 ALA A N 1
ATOM 973 C CA . ALA A 1 129 ? -19.672 -19.25 -2.783 1 98.25 129 ALA A CA 1
ATOM 974 C C . ALA A 1 129 ? -18.703 -18.578 -1.814 1 98.25 129 ALA A C 1
ATOM 976 O O . ALA A 1 129 ? -18.906 -17.406 -1.443 1 98.25 129 ALA A O 1
ATOM 977 N N . LEU A 1 130 ? -17.672 -19.281 -1.386 1 98.31 130 LEU A N 1
ATOM 978 C CA . LEU A 1 130 ? -16.656 -18.734 -0.494 1 98.31 130 LEU A CA 1
ATOM 979 C C . LEU A 1 130 ? -15.906 -17.594 -1.167 1 98.31 130 LEU A C 1
ATOM 981 O O . LEU A 1 130 ? -15.656 -16.562 -0.546 1 98.31 130 LEU A O 1
ATOM 985 N N . ALA A 1 131 ? -15.562 -17.766 -2.406 1 98.19 131 ALA A N 1
ATOM 986 C CA . ALA A 1 131 ? -14.852 -16.734 -3.166 1 98.19 131 ALA A CA 1
ATOM 987 C C . ALA A 1 131 ? -15.688 -15.469 -3.273 1 98.19 131 ALA A C 1
ATOM 989 O O . ALA A 1 131 ? -15.164 -14.359 -3.107 1 98.19 131 ALA A O 1
ATOM 990 N N . ARG A 1 132 ? -16.984 -15.609 -3.521 1 97.94 132 ARG A N 1
ATOM 991 C CA . ARG A 1 132 ? -17.875 -14.469 -3.604 1 97.94 132 ARG A CA 1
ATOM 992 C C . ARG A 1 132 ? -17.953 -13.734 -2.266 1 97.94 132 ARG A C 1
ATOM 994 O O . ARG A 1 132 ? -17.922 -12.508 -2.221 1 97.94 132 ARG A O 1
ATOM 1001 N N . ARG A 1 133 ? -18.062 -14.484 -1.251 1 98.19 133 ARG A N 1
ATOM 1002 C CA . ARG A 1 133 ? -18.141 -13.898 0.083 1 98.19 133 ARG A CA 1
ATOM 1003 C C . ARG A 1 133 ? -16.844 -13.164 0.434 1 98.19 133 ARG A C 1
ATOM 1005 O O . ARG A 1 133 ? -16.891 -12.047 0.959 1 98.19 133 ARG A O 1
ATOM 1012 N N . SER A 1 134 ? -15.711 -13.789 0.157 1 97.94 134 SER A N 1
ATOM 1013 C CA . SER A 1 134 ? -14.422 -13.148 0.408 1 97.94 134 SER A CA 1
ATOM 1014 C C . SER A 1 134 ? -14.289 -11.844 -0.369 1 97.94 134 SER A C 1
ATOM 1016 O O . SER A 1 134 ? -13.789 -10.852 0.159 1 97.94 134 SER A O 1
ATOM 1018 N N . ASN A 1 135 ? -14.773 -11.891 -1.578 1 97.06 135 ASN A N 1
ATOM 1019 C CA . ASN A 1 135 ? -14.711 -10.688 -2.408 1 97.06 135 ASN A CA 1
ATOM 1020 C C . ASN A 1 135 ? -15.586 -9.57 -1.843 1 97.06 135 ASN A C 1
ATOM 1022 O O . ASN A 1 135 ? -15.188 -8.406 -1.853 1 97.06 135 ASN A O 1
ATOM 1026 N N . GLN A 1 136 ? -16.734 -9.898 -1.405 1 97.81 136 GLN A N 1
ATOM 1027 C CA . GLN A 1 136 ? -17.656 -8.922 -0.837 1 97.81 136 GLN A CA 1
ATOM 1028 C C . GLN A 1 136 ? -17.094 -8.32 0.449 1 97.81 136 GLN A C 1
ATOM 1030 O O . GLN A 1 136 ? -17.141 -7.105 0.65 1 97.81 136 GLN A O 1
ATOM 1035 N N . VAL A 1 137 ? -16.594 -9.164 1.29 1 98 137 VAL A N 1
ATOM 1036 C CA . VAL A 1 137 ? -16.016 -8.711 2.553 1 98 137 VAL A CA 1
ATOM 1037 C C . VAL A 1 137 ? -14.789 -7.844 2.283 1 98 137 VAL A C 1
ATOM 1039 O O . VAL A 1 137 ? -14.617 -6.789 2.896 1 98 137 VAL A O 1
ATOM 1042 N N . GLY A 1 138 ? -13.945 -8.344 1.372 1 97.31 138 GLY A N 1
ATOM 1043 C CA . GLY A 1 138 ? -12.797 -7.543 0.98 1 97.31 138 GLY A CA 1
ATOM 1044 C C . GLY A 1 138 ? -13.172 -6.172 0.452 1 97.31 138 GLY A C 1
ATOM 1045 O O . GLY A 1 138 ? -12.547 -5.172 0.808 1 97.31 138 GLY A O 1
ATOM 1046 N N . ALA A 1 139 ? -14.164 -6.086 -0.395 1 96.81 139 ALA A N 1
ATOM 1047 C CA . ALA A 1 139 ? -14.641 -4.816 -0.943 1 96.81 139 ALA A CA 1
ATOM 1048 C C . ALA A 1 139 ? -15.156 -3.9 0.162 1 96.81 139 ALA A C 1
ATOM 1050 O O . ALA A 1 139 ? -14.898 -2.695 0.152 1 96.81 139 ALA A O 1
ATOM 1051 N N . ALA A 1 140 ? -15.883 -4.457 1.051 1 97.56 140 ALA A N 1
ATOM 1052 C CA . ALA A 1 140 ? -16.406 -3.684 2.174 1 97.56 140 ALA A CA 1
ATOM 1053 C C . ALA A 1 140 ? -15.281 -3.1 3.016 1 97.56 140 ALA A C 1
ATOM 1055 O O . ALA A 1 140 ? -15.352 -1.948 3.449 1 97.56 140 ALA A O 1
ATOM 1056 N N . MET A 1 141 ? -14.297 -3.91 3.221 1 97.62 141 MET A N 1
ATOM 1057 C CA . MET A 1 141 ? -13.148 -3.439 3.99 1 97.62 141 MET A CA 1
ATOM 1058 C C . MET A 1 141 ? -12.414 -2.326 3.248 1 97.62 141 MET A C 1
ATOM 1060 O O . MET A 1 141 ? -11.953 -1.364 3.865 1 97.62 141 MET A O 1
ATOM 1064 N N . GLY A 1 142 ? -12.305 -2.475 1.936 1 97.62 142 GLY A N 1
ATOM 1065 C CA . GLY A 1 142 ? -11.727 -1.405 1.139 1 97.62 142 GLY A CA 1
ATOM 1066 C C . GLY A 1 142 ? -12.477 -0.092 1.268 1 97.62 142 GLY A C 1
ATOM 1067 O O . GLY A 1 142 ? -11.859 0.969 1.394 1 97.62 142 GLY A O 1
ATOM 1068 N N . VAL A 1 143 ? -13.758 -0.115 1.265 1 98 143 VAL A N 1
ATOM 1069 C CA . VAL A 1 143 ? -14.602 1.068 1.407 1 98 143 VAL A CA 1
ATOM 1070 C C . VAL A 1 143 ? -14.391 1.688 2.787 1 98 143 VAL A C 1
ATOM 1072 O O . VAL A 1 143 ? -14.273 2.908 2.916 1 98 143 VAL A O 1
ATOM 1075 N N . LEU A 1 144 ? -14.328 0.866 3.812 1 98.44 144 LEU A N 1
ATOM 1076 C CA . LEU A 1 144 ? -14.109 1.354 5.168 1 98.44 144 LEU A CA 1
ATOM 1077 C C . LEU A 1 144 ? -12.789 2.115 5.262 1 98.44 144 LEU A C 1
ATOM 1079 O O . LEU A 1 144 ? -12.727 3.176 5.887 1 98.44 144 LEU A O 1
ATOM 1083 N N . VAL A 1 145 ? -11.766 1.585 4.648 1 98.12 145 VAL A N 1
ATOM 1084 C CA . VAL A 1 145 ? -10.445 2.209 4.699 1 98.12 145 VAL A CA 1
ATOM 1085 C C . VAL A 1 145 ? -10.5 3.58 4.027 1 98.12 145 VAL A C 1
ATOM 1087 O O . VAL A 1 145 ? -9.945 4.551 4.543 1 98.12 145 VAL A O 1
ATOM 1090 N N . VAL A 1 146 ? -11.195 3.67 2.92 1 98.38 146 VAL A N 1
ATOM 1091 C CA . VAL A 1 146 ? -11.312 4.934 2.195 1 98.38 146 VAL A CA 1
ATOM 1092 C C . VAL A 1 146 ? -12.078 5.945 3.039 1 98.38 146 VAL A C 1
ATOM 1094 O O . VAL A 1 146 ? -11.727 7.121 3.088 1 98.38 146 VAL A O 1
ATOM 1097 N N . ILE A 1 147 ? -13.141 5.516 3.697 1 98.62 147 ILE A N 1
ATOM 1098 C CA . ILE A 1 147 ? -13.938 6.391 4.551 1 98.62 147 ILE A CA 1
ATOM 1099 C C . ILE A 1 147 ? -13.086 6.891 5.715 1 98.62 147 ILE A C 1
ATOM 1101 O O . ILE A 1 147 ? -13.133 8.07 6.062 1 98.62 147 ILE A O 1
ATOM 1105 N N . ILE A 1 148 ? -12.312 6.008 6.324 1 98.69 148 ILE A N 1
ATOM 1106 C CA . ILE A 1 148 ? -11.438 6.383 7.426 1 98.69 148 ILE A CA 1
ATOM 1107 C C . ILE A 1 148 ? -10.445 7.445 6.961 1 98.69 148 ILE A C 1
ATOM 1109 O O . ILE A 1 148 ? -10.227 8.445 7.648 1 98.69 148 ILE A O 1
ATOM 1113 N N . LEU A 1 149 ? -9.875 7.234 5.812 1 98.25 149 LEU A N 1
ATOM 1114 C CA . LEU A 1 149 ? -8.938 8.195 5.25 1 98.25 149 LEU A CA 1
ATOM 1115 C C . LEU A 1 149 ? -9.609 9.539 4.988 1 98.25 149 LEU A C 1
ATOM 1117 O O . LEU A 1 149 ? -9.055 10.594 5.293 1 98.25 149 LEU A O 1
ATOM 1121 N N . ALA A 1 150 ? -10.828 9.445 4.449 1 98.06 150 ALA A N 1
ATOM 1122 C CA . ALA A 1 150 ? -11.578 10.672 4.176 1 98.06 150 ALA A CA 1
ATOM 1123 C C . ALA A 1 150 ? -11.859 11.445 5.461 1 98.06 150 ALA A C 1
ATOM 1125 O O . ALA A 1 150 ? -11.727 12.664 5.5 1 98.06 150 ALA A O 1
ATOM 1126 N N . LEU A 1 151 ? -12.242 10.805 6.535 1 97.75 151 LEU A N 1
ATOM 1127 C CA . LEU A 1 151 ? -12.484 11.453 7.82 1 97.75 151 LEU A CA 1
ATOM 1128 C C . LEU A 1 151 ? -11.234 12.156 8.328 1 97.75 151 LEU A C 1
ATOM 1130 O O . LEU A 1 151 ? -11.305 13.281 8.812 1 97.75 151 LEU A O 1
ATOM 1134 N N . LYS A 1 152 ? -10.109 11.523 8.133 1 96.31 152 LYS A N 1
ATOM 1135 C CA . LYS A 1 152 ? -8.852 12.047 8.656 1 96.31 152 LYS A CA 1
ATOM 1136 C C . LYS A 1 152 ? -8.375 13.258 7.852 1 96.31 152 LYS A C 1
ATOM 1138 O O . LYS A 1 152 ? -7.688 14.133 8.383 1 96.31 152 LYS A O 1
ATOM 1143 N N . ILE A 1 153 ? -8.789 13.297 6.59 1 96.44 153 ILE A N 1
ATOM 1144 C CA . ILE A 1 153 ? -8.297 14.352 5.719 1 96.44 153 ILE A CA 1
ATOM 1145 C C . ILE A 1 153 ? -9.281 15.516 5.703 1 96.44 153 ILE A C 1
ATOM 1147 O O . ILE A 1 153 ? -8.875 16.688 5.785 1 96.44 153 ILE A O 1
ATOM 1151 N N . PHE A 1 154 ? -10.555 15.234 5.645 1 95.88 154 PHE A N 1
ATOM 1152 C CA . PHE A 1 154 ? -11.555 16.281 5.551 1 95.88 154 PHE A CA 1
ATOM 1153 C C . PHE A 1 154 ? -11.898 16.844 6.93 1 95.88 154 PHE A C 1
ATOM 1155 O O . PHE A 1 154 ? -12.398 17.953 7.047 1 95.88 154 PHE A O 1
ATOM 1162 N N . GLU A 1 155 ? -11.75 16.047 7.945 1 95.38 155 GLU A N 1
ATOM 1163 C CA . GLU A 1 155 ? -11.961 16.453 9.328 1 95.38 155 GLU A CA 1
ATOM 1164 C C . GLU A 1 155 ? -13.289 17.203 9.492 1 95.38 155 GLU A C 1
ATOM 1166 O O . GLU A 1 155 ? -13.328 18.312 10.016 1 95.38 155 GLU A O 1
ATOM 1171 N N . PRO A 1 156 ? -14.359 16.531 9.148 1 95 156 PRO A N 1
ATOM 1172 C CA . PRO A 1 156 ? -15.656 17.219 9.242 1 95 156 PRO A CA 1
ATOM 1173 C C . PRO A 1 156 ? -16.047 17.516 10.688 1 95 156 PRO A C 1
ATOM 1175 O O . PRO A 1 156 ? -15.719 16.75 11.594 1 95 156 PRO A O 1
ATOM 1178 N N . PRO A 1 157 ? -16.672 18.75 10.883 1 92.31 157 PRO A N 1
ATOM 1179 C CA . PRO A 1 157 ? -17.156 19.094 12.227 1 92.31 157 PRO A CA 1
ATOM 1180 C C . PRO A 1 157 ? -18.391 18.281 12.633 1 92.31 157 PRO A C 1
ATOM 1182 O O . PRO A 1 157 ? -19.516 18.734 12.445 1 92.31 157 PRO A O 1
ATOM 1185 N N . LEU A 1 158 ? -18.172 17.297 13.055 1 91.75 158 LEU A N 1
ATOM 1186 C CA . LEU A 1 158 ? -19.297 16.484 13.484 1 91.75 158 LEU A CA 1
ATOM 1187 C C . LEU A 1 158 ? -19.891 17.016 14.781 1 91.75 158 LEU A C 1
ATOM 1189 O O . LEU A 1 158 ? -19.547 18.109 15.219 1 91.75 158 LEU A O 1
ATOM 1193 N N . TRP A 1 159 ? -20.469 16.625 15.734 1 83.62 159 TRP A N 1
ATOM 1194 C CA . TRP A 1 159 ? -21.172 17.203 16.875 1 83.62 159 TRP A CA 1
ATOM 1195 C C . TRP A 1 159 ? -20.188 17.875 17.828 1 83.62 159 TRP A C 1
ATOM 1197 O O . TRP A 1 159 ? -18.984 17.594 17.797 1 83.62 159 TRP A O 1
ATOM 1207 N N . MET B 1 1 ? -4.633 19.766 10.359 1 55.41 1 MET B N 1
ATOM 1208 C CA . MET B 1 1 ? -5.465 20.516 9.43 1 55.41 1 MET B CA 1
ATOM 1209 C C . MET B 1 1 ? -4.668 20.922 8.195 1 55.41 1 MET B C 1
ATOM 1211 O O . MET B 1 1 ? -3.504 21.328 8.305 1 55.41 1 MET B O 1
ATOM 1215 N N . HIS B 1 2 ? -5.016 20.344 7.039 1 67.62 2 HIS B N 1
ATOM 1216 C CA . HIS B 1 2 ? -4.484 20.797 5.758 1 67.62 2 HIS B CA 1
ATOM 1217 C C . HIS B 1 2 ? -5.16 22.094 5.301 1 67.62 2 HIS B C 1
ATOM 1219 O O . HIS B 1 2 ? -6.09 22.047 4.492 1 67.62 2 HIS B O 1
ATOM 1225 N N . LEU B 1 3 ? -4.719 23.141 5.871 1 77 3 LEU B N 1
ATOM 1226 C CA . LEU B 1 3 ? -5.344 24.422 5.547 1 77 3 LEU B CA 1
ATOM 1227 C C . LEU B 1 3 ? -4.973 24.859 4.137 1 77 3 LEU B C 1
ATOM 1229 O O . LEU B 1 3 ? -3.797 24.875 3.773 1 77 3 LEU B O 1
ATOM 1233 N N . PRO B 1 4 ? -6.02 25.062 3.418 1 83.38 4 PRO B N 1
ATOM 1234 C CA . PRO B 1 4 ? -5.746 25.547 2.068 1 83.38 4 PRO B CA 1
ATOM 1235 C C . PRO B 1 4 ? -5.051 26.906 2.068 1 83.38 4 PRO B C 1
ATOM 1237 O O . PRO B 1 4 ? -5.262 27.719 2.982 1 83.38 4 PRO B O 1
ATOM 1240 N N . PRO B 1 5 ? -4.195 27.109 1.077 1 85.38 5 PRO B N 1
ATOM 1241 C CA . PRO B 1 5 ? -3.625 28.453 0.945 1 85.38 5 PRO B CA 1
ATOM 1242 C C . PRO B 1 5 ? -4.68 29.5 0.641 1 85.38 5 PRO B C 1
ATOM 1244 O O . PRO B 1 5 ? -5.785 29.172 0.205 1 85.38 5 PRO B O 1
ATOM 1247 N N . GLU B 1 6 ? -4.191 30.734 0.868 1 83.44 6 GLU B N 1
ATOM 1248 C CA . GLU B 1 6 ? -5.098 31.859 0.609 1 83.44 6 GLU B CA 1
ATOM 1249 C C . GLU B 1 6 ? -5.516 31.891 -0.858 1 83.44 6 GLU B C 1
ATOM 1251 O O . GLU B 1 6 ? -4.68 31.734 -1.751 1 83.44 6 GLU B O 1
ATOM 1256 N N . GLY B 1 7 ? -6.84 32 -1.176 1 85 7 GLY B N 1
ATOM 1257 C CA . GLY B 1 7 ? -7.348 32.125 -2.531 1 85 7 GLY B CA 1
ATOM 1258 C C . GLY B 1 7 ? -7.77 30.812 -3.148 1 85 7 GLY B C 1
ATOM 1259 O O . GLY B 1 7 ? -8.492 30.797 -4.148 1 85 7 GLY B O 1
ATOM 1260 N N . ALA B 1 8 ? -7.25 29.75 -2.516 1 85.69 8 ALA B N 1
ATOM 1261 C CA . ALA B 1 8 ? -7.621 28.438 -3.062 1 85.69 8 ALA B CA 1
ATOM 1262 C C . ALA B 1 8 ? -9.023 28.031 -2.619 1 85.69 8 ALA B C 1
ATOM 1264 O O . ALA B 1 8 ? -9.445 28.359 -1.507 1 85.69 8 ALA B O 1
ATOM 1265 N N . HIS B 1 9 ? -9.68 27.438 -3.582 1 90.56 9 HIS B N 1
ATOM 1266 C CA . HIS B 1 9 ? -10.969 26.859 -3.209 1 90.56 9 HIS B CA 1
ATOM 1267 C C . HIS B 1 9 ? -10.805 25.734 -2.199 1 90.56 9 HIS B C 1
ATOM 1269 O O . HIS B 1 9 ? -10.227 24.688 -2.516 1 90.56 9 HIS B O 1
ATOM 1275 N N . PRO B 1 10 ? -11.32 25.812 -1.129 1 91.19 10 PRO B N 1
ATOM 1276 C CA . PRO B 1 10 ? -11 24.922 -0.012 1 91.19 10 PRO B CA 1
ATOM 1277 C C . PRO B 1 10 ? -11.344 23.469 -0.302 1 91.19 10 PRO B C 1
ATOM 1279 O O . PRO B 1 10 ? -10.555 22.578 -0.005 1 91.19 10 PRO B O 1
ATOM 1282 N N . VAL B 1 11 ? -12.492 23.25 -0.893 1 92.44 11 VAL B N 1
ATOM 1283 C CA . VAL B 1 11 ? -12.93 21.891 -1.147 1 92.44 11 VAL B CA 1
ATOM 1284 C C . VAL B 1 11 ? -12.047 21.25 -2.215 1 92.44 11 VAL B C 1
ATOM 1286 O O . VAL B 1 11 ? -11.672 20.078 -2.102 1 92.44 11 VAL B O 1
ATOM 1289 N N . ILE B 1 12 ? -11.703 21.938 -3.225 1 95.44 12 ILE B N 1
ATOM 1290 C CA . ILE B 1 12 ? -10.859 21.422 -4.297 1 95.44 12 ILE B CA 1
ATOM 1291 C C . ILE B 1 12 ? -9.477 21.094 -3.748 1 95.44 12 ILE B C 1
ATOM 1293 O O . ILE B 1 12 ? -8.898 20.047 -4.082 1 95.44 12 ILE B O 1
ATOM 1297 N N . TYR B 1 13 ? -8.992 21.938 -2.941 1 96.31 13 TYR B N 1
ATOM 1298 C CA . TYR B 1 13 ? -7.68 21.703 -2.344 1 96.31 13 TYR B CA 1
ATOM 1299 C C . TYR B 1 13 ? -7.684 20.438 -1.49 1 96.31 13 TYR B C 1
ATOM 1301 O O . TYR B 1 13 ? -6.777 19.609 -1.599 1 96.31 13 TYR B O 1
ATOM 1309 N N . THR B 1 14 ? -8.688 20.281 -0.68 1 96.69 14 THR B N 1
ATOM 1310 C CA . THR B 1 14 ? -8.758 19.125 0.201 1 96.69 14 THR B CA 1
ATOM 1311 C C . THR B 1 14 ? -8.93 17.844 -0.607 1 96.69 14 THR B C 1
ATOM 1313 O O . THR B 1 14 ? -8.406 16.797 -0.233 1 96.69 14 THR B O 1
ATOM 1316 N N . LEU B 1 15 ? -9.648 17.953 -1.706 1 97.56 15 LEU B N 1
ATOM 1317 C CA . LEU B 1 15 ? -9.789 16.812 -2.594 1 97.56 15 LEU B CA 1
ATOM 1318 C C . LEU B 1 15 ? -8.438 16.422 -3.199 1 97.56 15 LEU B C 1
ATOM 1320 O O . LEU B 1 15 ? -8.164 15.234 -3.395 1 97.56 15 LEU B O 1
ATOM 1324 N N . LEU B 1 16 ? -7.605 17.406 -3.504 1 97.81 16 LEU B N 1
ATOM 1325 C CA . LEU B 1 16 ? -6.266 17.125 -4.008 1 97.81 16 LEU B CA 1
ATOM 1326 C C . LEU B 1 16 ? -5.418 16.438 -2.938 1 97.81 16 LEU B C 1
ATOM 1328 O O . LEU B 1 16 ? -4.668 15.508 -3.234 1 97.81 16 LEU B O 1
ATOM 1332 N N . VAL B 1 17 ? -5.559 16.891 -1.688 1 97.62 17 VAL B N 1
ATOM 1333 C CA . VAL B 1 17 ? -4.848 16.266 -0.576 1 97.62 17 VAL B CA 1
ATOM 1334 C C . VAL B 1 17 ? -5.27 14.797 -0.448 1 97.62 17 VAL B C 1
ATOM 1336 O O . VAL B 1 17 ? -4.422 13.914 -0.321 1 97.62 17 VAL B O 1
ATOM 1339 N N . PHE B 1 18 ? -6.535 14.617 -0.55 1 98.19 18 PHE B N 1
ATOM 1340 C CA . PHE B 1 18 ? -7.074 13.266 -0.448 1 98.19 18 PHE B CA 1
ATOM 1341 C C . PHE B 1 18 ? -6.531 12.383 -1.565 1 98.19 18 PHE B C 1
ATOM 1343 O O . PHE B 1 18 ? -6.039 11.281 -1.31 1 98.19 18 PHE B O 1
ATOM 1350 N N . ALA B 1 19 ? -6.613 12.867 -2.781 1 98.56 19 ALA B N 1
ATOM 1351 C CA . ALA B 1 19 ? -6.141 12.102 -3.932 1 98.56 19 ALA B CA 1
ATOM 1352 C C . ALA B 1 19 ? -4.648 11.805 -3.811 1 98.56 19 ALA B C 1
ATOM 1354 O O . ALA B 1 19 ? -4.207 10.688 -4.09 1 98.56 19 ALA B O 1
ATOM 1355 N N . HIS B 1 20 ? -3.854 12.789 -3.42 1 98.5 20 HIS B N 1
ATOM 1356 C CA . HIS B 1 20 ? -2.412 12.648 -3.262 1 98.5 20 HIS B CA 1
ATOM 1357 C C . HIS B 1 20 ? -2.074 11.57 -2.23 1 98.5 20 HIS B C 1
ATOM 1359 O O . HIS B 1 20 ? -1.304 10.656 -2.514 1 98.5 20 HIS B O 1
ATOM 1365 N N . ILE B 1 21 ? -2.723 11.609 -1.08 1 98.31 21 ILE B N 1
ATOM 1366 C CA . ILE B 1 21 ? -2.418 10.695 0.015 1 98.31 21 ILE B CA 1
ATOM 1367 C C . ILE B 1 21 ? -2.91 9.297 -0.331 1 98.31 21 ILE B C 1
ATOM 1369 O O . ILE B 1 21 ? -2.186 8.312 -0.146 1 98.31 21 ILE B O 1
ATOM 1373 N N . PHE B 1 22 ? -4.055 9.25 -0.88 1 98.44 22 PHE B N 1
ATOM 1374 C CA . PHE B 1 22 ? -4.637 7.953 -1.19 1 98.44 22 PHE B CA 1
ATOM 1375 C C . PHE B 1 22 ? -3.793 7.215 -2.221 1 98.44 22 PHE B C 1
ATOM 1377 O O . PHE B 1 22 ? -3.459 6.043 -2.033 1 98.44 22 PHE B O 1
ATOM 1384 N N . THR B 1 23 ? -3.428 7.879 -3.277 1 98.56 23 THR B N 1
ATOM 1385 C CA . THR B 1 23 ? -2.703 7.227 -4.363 1 98.56 23 THR B CA 1
ATOM 1386 C C . THR B 1 23 ? -1.281 6.879 -3.932 1 98.56 23 THR B C 1
ATOM 1388 O O . THR B 1 23 ? -0.749 5.836 -4.312 1 98.56 23 THR B O 1
ATOM 1391 N N . THR B 1 24 ? -0.691 7.711 -3.139 1 98.25 24 THR B N 1
ATOM 1392 C CA . THR B 1 24 ? 0.666 7.406 -2.699 1 98.25 24 THR B CA 1
ATOM 1393 C C . THR B 1 24 ? 0.662 6.262 -1.687 1 98.25 24 THR B C 1
ATOM 1395 O O . THR B 1 24 ? 1.573 5.434 -1.677 1 98.25 24 THR B O 1
ATOM 1398 N N . MET B 1 25 ? -0.373 6.195 -0.875 1 98.25 25 MET B N 1
ATOM 1399 C CA . MET B 1 25 ? -0.528 5.055 0.023 1 98.25 25 MET B CA 1
ATOM 1400 C C . MET B 1 25 ? -0.634 3.752 -0.763 1 98.25 25 MET B C 1
ATOM 1402 O O . MET B 1 25 ? 0.062 2.781 -0.46 1 98.25 25 MET B O 1
ATOM 1406 N N . ALA B 1 26 ? -1.493 3.83 -1.744 1 98.19 26 ALA B N 1
ATOM 1407 C CA . ALA B 1 26 ? -1.687 2.643 -2.574 1 98.19 26 ALA B CA 1
ATOM 1408 C C . ALA B 1 26 ? -0.381 2.223 -3.242 1 98.19 26 ALA B C 1
ATOM 1410 O O . ALA B 1 26 ? 0.003 1.051 -3.186 1 98.19 26 ALA B O 1
ATOM 1411 N N . ALA B 1 27 ? 0.332 3.158 -3.781 1 98.38 27 ALA B N 1
ATOM 1412 C CA . ALA B 1 27 ? 1.538 2.867 -4.551 1 98.38 27 ALA B CA 1
ATOM 1413 C C . ALA B 1 27 ? 2.617 2.246 -3.67 1 98.38 27 ALA B C 1
ATOM 1415 O O . ALA B 1 27 ? 3.271 1.279 -4.066 1 98.38 27 ALA B O 1
ATOM 1416 N N . VAL B 1 28 ? 2.779 2.758 -2.516 1 97.94 28 VAL B N 1
ATOM 1417 C CA . VAL B 1 28 ? 3.832 2.297 -1.615 1 97.94 28 VAL B CA 1
ATOM 1418 C C . VAL B 1 28 ? 3.574 0.845 -1.219 1 97.94 28 VAL B C 1
ATOM 1420 O O . VAL B 1 28 ? 4.477 0.007 -1.284 1 97.94 28 VAL B O 1
ATOM 1423 N N . GLY B 1 29 ? 2.393 0.537 -0.842 1 98.19 29 GLY B N 1
ATOM 1424 C CA . GLY B 1 29 ? 2.064 -0.825 -0.453 1 98.19 29 GLY B CA 1
ATOM 1425 C C . GLY B 1 29 ? 2.121 -1.806 -1.607 1 98.19 29 GLY B C 1
ATOM 1426 O O . GLY B 1 29 ? 2.529 -2.955 -1.433 1 98.19 29 GLY B O 1
ATOM 1427 N N . LEU B 1 30 ? 1.617 -1.341 -2.734 1 98.44 30 LEU B N 1
ATOM 1428 C CA . LEU B 1 30 ? 1.722 -2.186 -3.918 1 98.44 30 LEU B CA 1
ATOM 1429 C C . LEU B 1 30 ? 3.174 -2.566 -4.188 1 98.44 30 LEU B C 1
ATOM 1431 O O . LEU B 1 30 ? 3.482 -3.742 -4.398 1 98.44 30 LEU B O 1
ATOM 1435 N N . ASN B 1 31 ? 4.02 -1.566 -4.121 1 97.81 31 ASN B N 1
ATOM 1436 C CA . ASN B 1 31 ? 5.438 -1.808 -4.371 1 97.81 31 ASN B CA 1
ATOM 1437 C C . ASN B 1 31 ? 6.047 -2.729 -3.32 1 97.81 31 ASN B C 1
ATOM 1439 O O . ASN B 1 31 ? 6.895 -3.562 -3.635 1 97.81 31 ASN B O 1
ATOM 1443 N N . ALA B 1 32 ? 5.613 -2.602 -2.168 1 97 32 ALA B N 1
ATOM 1444 C CA . ALA B 1 32 ? 6.117 -3.451 -1.092 1 97 32 ALA B CA 1
ATOM 1445 C C . ALA B 1 32 ? 5.742 -4.91 -1.326 1 97 32 ALA B C 1
ATOM 1447 O O . ALA B 1 32 ? 6.469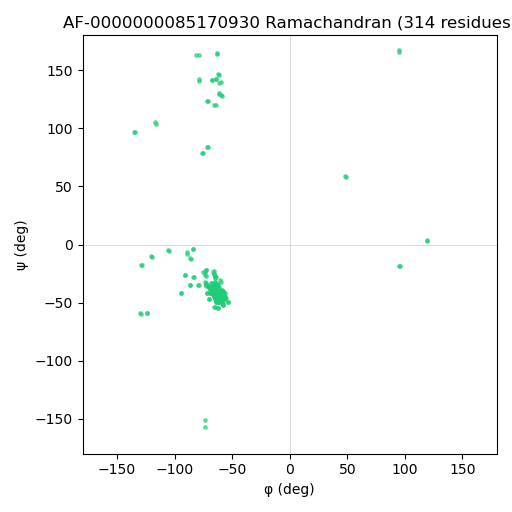 -5.816 -0.91 1 97 32 ALA B O 1
ATOM 1448 N N . SER B 1 33 ? 4.684 -5.156 -1.98 1 98.19 33 SER B N 1
ATOM 1449 C CA . SER B 1 33 ? 4.242 -6.527 -2.201 1 98.19 33 SER B CA 1
ATOM 1450 C C . SER B 1 33 ? 5.125 -7.234 -3.225 1 98.19 33 SER B C 1
ATOM 1452 O O . SER B 1 33 ? 5.152 -8.469 -3.283 1 98.19 33 SER B O 1
ATOM 1454 N N . TYR B 1 34 ? 5.84 -6.453 -4.094 1 98.44 34 TYR B N 1
ATOM 1455 C CA . TYR B 1 34 ? 6.629 -7.035 -5.176 1 98.44 34 TYR B CA 1
ATOM 1456 C C . TYR B 1 34 ? 7.605 -8.078 -4.641 1 98.44 34 TYR B C 1
ATOM 1458 O O . TYR B 1 34 ? 7.664 -9.195 -5.148 1 98.44 34 TYR B O 1
ATOM 1466 N N . VAL B 1 35 ? 8.32 -7.656 -3.602 1 96.88 35 VAL B N 1
ATOM 1467 C CA . VAL B 1 35 ? 9.398 -8.5 -3.1 1 96.88 35 VAL B CA 1
ATOM 1468 C C . VAL B 1 35 ? 8.82 -9.797 -2.535 1 96.88 35 VAL B C 1
ATOM 1470 O O . VAL B 1 35 ? 9.445 -10.852 -2.645 1 96.88 35 VAL B O 1
ATOM 1473 N N . ILE B 1 36 ? 7.688 -9.758 -2.006 1 98.06 36 ILE B N 1
ATOM 1474 C CA . ILE B 1 36 ? 7.062 -10.938 -1.415 1 98.06 36 ILE B CA 1
ATOM 1475 C C . ILE B 1 36 ? 6.668 -11.914 -2.516 1 98.06 36 ILE B C 1
ATOM 1477 O O . ILE B 1 36 ? 6.984 -13.102 -2.438 1 98.06 36 ILE B O 1
ATOM 1481 N N . TRP B 1 37 ? 6.055 -11.422 -3.521 1 98.5 37 TRP B N 1
ATOM 1482 C CA . TRP B 1 37 ? 5.582 -12.281 -4.605 1 98.5 37 TRP B CA 1
ATOM 1483 C C . TRP B 1 37 ? 6.754 -12.867 -5.383 1 98.5 37 TRP B C 1
ATOM 1485 O O . TRP B 1 37 ? 6.73 -14.039 -5.758 1 98.5 37 TRP B O 1
ATOM 1495 N N . ILE B 1 38 ? 7.746 -12.062 -5.633 1 98 38 ILE B N 1
ATOM 1496 C CA . ILE B 1 38 ? 8.906 -12.555 -6.375 1 98 38 ILE B CA 1
ATOM 1497 C C . ILE B 1 38 ? 9.648 -13.594 -5.543 1 98 38 ILE B C 1
ATOM 1499 O O . ILE B 1 38 ? 10.062 -14.633 -6.066 1 98 38 ILE B O 1
ATOM 1503 N N . ALA B 1 39 ? 9.836 -13.383 -4.246 1 97.62 39 ALA B N 1
ATOM 1504 C CA . ALA B 1 39 ? 10.484 -14.359 -3.371 1 97.62 39 ALA B CA 1
ATOM 1505 C C . ALA B 1 39 ? 9.711 -15.68 -3.355 1 97.62 39 ALA B C 1
ATOM 1507 O O . ALA B 1 39 ? 10.312 -16.75 -3.43 1 97.62 39 ALA B O 1
ATOM 1508 N N . ARG B 1 40 ? 8.445 -15.586 -3.27 1 97.81 40 ARG B N 1
ATOM 1509 C CA . ARG B 1 40 ? 7.617 -16.781 -3.273 1 97.81 40 ARG B CA 1
ATOM 1510 C C . ARG B 1 40 ? 7.707 -17.5 -4.617 1 97.81 40 ARG B C 1
ATOM 1512 O O . ARG B 1 40 ? 7.793 -18.734 -4.66 1 97.81 40 ARG B O 1
ATOM 1519 N N . GLY B 1 41 ? 7.664 -16.734 -5.719 1 97.5 41 GLY B N 1
ATOM 1520 C CA . GLY B 1 41 ? 7.816 -17.328 -7.043 1 97.5 41 GLY B CA 1
ATOM 1521 C C . GLY B 1 41 ? 9.156 -18 -7.25 1 97.5 41 GLY B C 1
ATOM 1522 O O . GLY B 1 41 ? 9.25 -19.016 -7.922 1 97.5 41 GLY B O 1
ATOM 1523 N N . THR B 1 42 ? 10.156 -17.391 -6.668 1 96.44 42 THR B N 1
ATOM 1524 C CA . THR B 1 42 ? 11.5 -17.938 -6.793 1 96.44 42 THR B CA 1
ATOM 1525 C C . THR B 1 42 ? 11.602 -19.281 -6.102 1 96.44 42 THR B C 1
ATOM 1527 O O . THR B 1 42 ? 12.375 -20.141 -6.52 1 96.44 42 THR B O 1
ATOM 1530 N N . ARG B 1 43 ? 10.758 -19.547 -5.109 1 96.44 43 ARG B N 1
ATOM 1531 C CA . ARG B 1 43 ? 10.766 -20.797 -4.363 1 96.44 43 ARG B CA 1
ATOM 1532 C C . ARG B 1 43 ? 9.859 -21.828 -5.016 1 96.44 43 ARG B C 1
ATOM 1534 O O . ARG B 1 43 ? 9.789 -22.984 -4.57 1 96.44 43 ARG B O 1
ATOM 1541 N N . ASP B 1 44 ? 9.195 -21.438 -5.949 1 94.38 44 ASP B N 1
ATOM 1542 C CA . ASP B 1 44 ? 8.297 -22.266 -6.734 1 94.38 44 ASP B CA 1
ATOM 1543 C C . ASP B 1 44 ? 8.461 -22 -8.227 1 94.38 44 ASP B C 1
ATOM 1545 O O . ASP B 1 44 ? 7.746 -21.172 -8.797 1 94.38 44 ASP B O 1
ATOM 1549 N N . ALA B 1 45 ? 9.273 -22.844 -8.93 1 91.88 45 ALA B N 1
ATOM 1550 C CA . ALA B 1 45 ? 9.672 -22.609 -10.312 1 91.88 45 ALA B CA 1
ATOM 1551 C C . ALA B 1 45 ? 8.445 -22.516 -11.227 1 91.88 45 ALA B C 1
ATOM 1553 O O . ALA B 1 45 ? 8.414 -21.703 -12.148 1 91.88 45 ALA B O 1
ATOM 1554 N N . ALA B 1 46 ? 7.52 -23.344 -10.93 1 94.12 46 ALA B N 1
ATOM 1555 C CA . ALA B 1 46 ? 6.332 -23.391 -11.773 1 94.12 46 ALA B CA 1
ATOM 1556 C C . ALA B 1 46 ? 5.531 -22.094 -11.672 1 94.12 46 ALA B C 1
ATOM 1558 O O . ALA B 1 46 ? 4.848 -21.703 -12.617 1 94.12 46 ALA B O 1
ATOM 1559 N N . SER B 1 47 ? 5.664 -21.312 -10.57 1 96.69 47 SER B N 1
ATOM 1560 C CA . SER B 1 47 ? 4.844 -20.125 -10.32 1 96.69 47 SER B CA 1
ATOM 1561 C C . SER B 1 47 ? 5.637 -18.844 -10.57 1 96.69 47 SER B C 1
ATOM 1563 O O . SER B 1 47 ? 5.082 -17.75 -10.523 1 96.69 47 SER B O 1
ATOM 1565 N N . LEU B 1 48 ? 6.941 -18.953 -10.859 1 97.94 48 LEU B N 1
ATOM 1566 C CA . LEU B 1 48 ? 7.793 -17.781 -11 1 97.94 48 LEU B CA 1
ATOM 1567 C C . LEU B 1 48 ? 7.332 -16.906 -12.164 1 97.94 48 LEU B C 1
ATOM 1569 O O . LEU B 1 48 ? 7.246 -15.688 -12.031 1 97.94 48 LEU B O 1
ATOM 1573 N N . PRO B 1 49 ? 7.004 -17.484 -13.336 1 97.69 49 PRO B N 1
ATOM 1574 C CA . PRO B 1 49 ? 6.508 -16.609 -14.414 1 97.69 49 PRO B CA 1
ATOM 1575 C C . PRO B 1 49 ? 5.242 -15.859 -14.031 1 97.69 49 PRO B C 1
ATOM 1577 O O . PRO B 1 49 ? 5.098 -14.68 -14.352 1 97.69 49 PRO B O 1
ATOM 1580 N N . PHE B 1 50 ? 4.348 -16.547 -13.367 1 98.12 50 PHE B N 1
ATOM 1581 C CA . PHE B 1 50 ? 3.111 -15.93 -12.898 1 98.12 50 PHE B CA 1
ATOM 1582 C C . PHE B 1 50 ? 3.408 -14.766 -11.953 1 98.12 50 PHE B C 1
ATOM 1584 O O . PHE B 1 50 ? 2.812 -13.695 -12.078 1 98.12 50 PHE B O 1
ATOM 1591 N N . ALA B 1 51 ? 4.332 -14.969 -11.023 1 98.5 51 ALA B N 1
ATOM 1592 C CA . ALA B 1 51 ? 4.703 -13.938 -10.062 1 98.5 51 ALA B CA 1
ATOM 1593 C C . ALA B 1 51 ? 5.301 -12.719 -10.758 1 98.5 51 ALA B C 1
ATOM 1595 O O . ALA B 1 51 ? 4.891 -11.586 -10.492 1 98.5 51 ALA B O 1
ATOM 1596 N N . LEU B 1 52 ? 6.195 -12.938 -11.664 1 98.62 52 LEU B N 1
ATOM 1597 C CA . LEU B 1 52 ? 6.887 -11.836 -12.336 1 98.62 52 LEU B CA 1
ATOM 1598 C C . LEU B 1 52 ? 5.926 -11.055 -13.227 1 98.62 52 LEU B C 1
ATOM 1600 O O . LEU B 1 52 ? 5.949 -9.828 -13.242 1 98.62 52 LEU B O 1
ATOM 1604 N N . ARG B 1 53 ? 5.117 -11.742 -13.906 1 98.44 53 ARG B N 1
ATOM 1605 C CA . ARG B 1 53 ? 4.164 -11.062 -14.781 1 98.44 53 ARG B CA 1
ATOM 1606 C C . ARG B 1 53 ? 3.143 -10.273 -13.969 1 98.44 53 ARG B C 1
ATOM 1608 O O . ARG B 1 53 ? 2.693 -9.203 -14.398 1 98.44 53 ARG B O 1
ATOM 1615 N N . GLY B 1 54 ? 2.736 -10.844 -12.844 1 98.69 54 GLY B N 1
ATOM 1616 C CA . GLY B 1 54 ? 1.858 -10.109 -11.945 1 98.69 54 GLY B CA 1
ATOM 1617 C C . GLY B 1 54 ? 2.477 -8.828 -11.422 1 98.69 54 GLY B C 1
ATOM 1618 O O . GLY B 1 54 ? 1.83 -7.773 -11.43 1 98.69 54 GLY B O 1
ATOM 1619 N N . VAL B 1 55 ? 3.701 -8.938 -11.008 1 98.75 55 VAL B N 1
ATOM 1620 C CA . VAL B 1 55 ? 4.426 -7.762 -10.531 1 98.75 55 VAL B CA 1
ATOM 1621 C C . VAL B 1 55 ? 4.547 -6.738 -11.656 1 98.75 55 VAL B C 1
ATOM 1623 O O . VAL B 1 55 ? 4.332 -5.543 -11.438 1 98.75 55 VAL B O 1
ATOM 1626 N N . LYS B 1 56 ? 4.855 -7.215 -12.852 1 98.69 56 LYS B N 1
ATOM 1627 C CA . LYS B 1 56 ? 4.961 -6.324 -14 1 98.69 56 LYS B CA 1
ATOM 1628 C C . LYS B 1 56 ? 3.635 -5.621 -14.273 1 98.69 56 LYS B C 1
ATOM 1630 O O . LYS B 1 56 ? 3.611 -4.434 -14.602 1 98.69 56 LYS B O 1
ATOM 1635 N N . PHE B 1 57 ? 2.576 -6.34 -14.219 1 98.69 57 PHE B N 1
ATOM 1636 C CA . PHE B 1 57 ? 1.25 -5.77 -14.43 1 98.69 57 PHE B CA 1
ATOM 1637 C C . PHE B 1 57 ? 0.972 -4.656 -13.43 1 98.69 57 PHE B C 1
ATOM 1639 O O . PHE B 1 57 ? 0.549 -3.564 -13.805 1 98.69 57 PHE B O 1
ATOM 1646 N N . ILE B 1 58 ? 1.159 -4.953 -12.133 1 98.75 58 ILE B N 1
ATOM 1647 C CA . ILE B 1 58 ? 0.916 -3.969 -11.086 1 98.75 58 ILE B CA 1
ATOM 1648 C C . ILE B 1 58 ? 1.814 -2.752 -11.305 1 98.75 58 ILE B C 1
ATOM 1650 O O . ILE B 1 58 ? 1.361 -1.61 -11.195 1 98.75 58 ILE B O 1
ATOM 1654 N N . ASP B 1 59 ? 3.074 -3.018 -11.609 1 98.69 59 ASP B N 1
ATOM 1655 C CA . ASP B 1 59 ? 4.047 -1.954 -11.844 1 98.69 59 ASP B CA 1
ATOM 1656 C C . ASP B 1 59 ? 3.594 -1.032 -12.977 1 98.69 59 ASP B C 1
ATOM 1658 O O . ASP B 1 59 ? 3.525 0.186 -12.797 1 98.69 59 ASP B O 1
ATOM 1662 N N . ASP B 1 60 ? 3.207 -1.583 -14.125 1 98.44 60 ASP B N 1
ATOM 1663 C CA . ASP B 1 60 ? 2.896 -0.844 -15.344 1 98.44 60 ASP B CA 1
ATOM 1664 C C . ASP B 1 60 ? 1.562 -0.113 -15.219 1 98.44 60 ASP B C 1
ATOM 1666 O O . ASP B 1 60 ? 1.419 1.017 -15.695 1 98.44 60 ASP B O 1
ATOM 1670 N N . TYR B 1 61 ? 0.607 -0.703 -14.516 1 98.44 61 TYR B N 1
ATOM 1671 C CA . TYR B 1 61 ? -0.756 -0.229 -14.727 1 98.44 61 TYR B CA 1
ATOM 1672 C C . TYR B 1 61 ? -1.359 0.289 -13.43 1 98.44 61 TYR B C 1
ATOM 1674 O O . TYR B 1 61 ? -2.43 0.902 -13.43 1 98.44 61 TYR B O 1
ATOM 1682 N N . VAL B 1 62 ? -0.713 0.062 -12.344 1 98.69 62 VAL B N 1
ATOM 1683 C CA . VAL B 1 62 ? -1.372 0.469 -11.109 1 98.69 62 VAL B CA 1
ATOM 1684 C C . VAL B 1 62 ? -0.414 1.303 -10.258 1 98.69 62 VAL B C 1
ATOM 1686 O O . VAL B 1 62 ? -0.653 2.49 -10.031 1 98.69 62 VAL B O 1
ATOM 1689 N N . ALA B 1 63 ? 0.778 0.737 -9.859 1 98.44 63 ALA B N 1
ATOM 1690 C CA . ALA B 1 63 ? 1.684 1.41 -8.938 1 98.44 63 ALA B CA 1
ATOM 1691 C C . ALA B 1 63 ? 2.26 2.682 -9.555 1 98.44 63 ALA B C 1
ATOM 1693 O O . ALA B 1 63 ? 2.152 3.764 -8.977 1 98.44 63 ALA B O 1
ATOM 1694 N N . ASN B 1 64 ? 2.855 2.576 -10.734 1 98.31 64 ASN B N 1
ATOM 1695 C CA . ASN B 1 64 ? 3.459 3.738 -11.375 1 98.31 64 ASN B CA 1
ATOM 1696 C C . ASN B 1 64 ? 2.424 4.82 -11.664 1 98.31 64 ASN B C 1
ATOM 1698 O O . ASN B 1 64 ? 2.66 6 -11.406 1 98.31 64 ASN B O 1
ATOM 1702 N N . PRO B 1 65 ? 1.269 4.473 -12.211 1 98.5 65 PRO B N 1
ATOM 1703 C CA . PRO B 1 65 ? 0.229 5.488 -12.391 1 98.5 65 PRO B CA 1
ATOM 1704 C C . PRO B 1 65 ? -0.188 6.141 -11.07 1 98.5 65 PRO B C 1
ATOM 1706 O O . PRO B 1 65 ? -0.468 7.34 -11.031 1 98.5 65 PRO B O 1
ATOM 1709 N N . CYS B 1 66 ? -0.298 5.379 -10 1 98.69 66 CYS B N 1
ATOM 1710 C CA . CYS B 1 66 ? -0.611 5.957 -8.695 1 98.69 66 CYS B CA 1
ATOM 1711 C C . CYS B 1 66 ? 0.441 6.98 -8.289 1 98.69 66 CYS B C 1
ATOM 1713 O O . CYS B 1 66 ? 0.105 8.055 -7.789 1 98.69 66 CYS B O 1
ATOM 1715 N N . TYR B 1 67 ? 1.699 6.664 -8.516 1 98.56 67 TYR B N 1
ATOM 1716 C CA . TYR B 1 67 ? 2.758 7.617 -8.203 1 98.56 67 TYR B CA 1
ATOM 1717 C C . TYR B 1 67 ? 2.633 8.875 -9.062 1 98.56 67 TYR B C 1
ATOM 1719 O O . TYR B 1 67 ? 2.891 9.984 -8.586 1 98.56 67 TYR B O 1
ATOM 1727 N N . LEU B 1 68 ? 2.279 8.695 -10.266 1 98.62 68 LEU B N 1
ATOM 1728 C CA . LEU B 1 68 ? 2.125 9.844 -11.156 1 98.62 68 LEU B CA 1
ATOM 1729 C C . LEU B 1 68 ? 0.987 10.742 -10.688 1 98.62 68 LEU B C 1
ATOM 1731 O O . LEU B 1 68 ? 1.133 11.969 -10.656 1 98.62 68 LEU B O 1
ATOM 1735 N N . VAL B 1 69 ? -0.128 10.117 -10.367 1 98.75 69 VAL B N 1
ATOM 1736 C CA . VAL B 1 69 ? -1.257 10.891 -9.852 1 98.75 69 VAL B CA 1
ATOM 1737 C C . VAL B 1 69 ? -0.859 11.586 -8.555 1 98.75 69 VAL B C 1
ATOM 1739 O O . VAL B 1 69 ? -1.178 12.758 -8.352 1 98.75 69 VAL B O 1
ATOM 1742 N N . GLY B 1 70 ? -0.141 10.867 -7.68 1 98.5 70 GLY B N 1
ATOM 1743 C CA . GLY B 1 70 ? 0.347 11.461 -6.441 1 98.5 70 GLY B CA 1
ATOM 1744 C C . GLY B 1 70 ? 1.226 12.672 -6.668 1 98.5 70 GLY B C 1
ATOM 1745 O O . GLY B 1 70 ? 1.036 13.711 -6.023 1 98.5 70 GLY B O 1
ATOM 1746 N N . GLY B 1 71 ? 2.141 12.555 -7.574 1 98.25 71 GLY B N 1
ATOM 1747 C CA . GLY B 1 71 ? 3.012 13.672 -7.906 1 98.25 71 GLY B CA 1
ATOM 1748 C C . GLY B 1 71 ? 2.271 14.844 -8.531 1 98.25 71 GLY B C 1
ATOM 1749 O O . GLY B 1 71 ? 2.518 16 -8.18 1 98.25 71 GLY B O 1
ATOM 1750 N N . ALA B 1 72 ? 1.379 14.57 -9.461 1 98.5 72 ALA B N 1
ATOM 1751 C CA . ALA B 1 72 ? 0.616 15.609 -10.148 1 98.5 72 ALA B CA 1
ATOM 1752 C C . ALA B 1 72 ? -0.258 16.391 -9.172 1 98.5 72 ALA B C 1
ATOM 1754 O O . ALA B 1 72 ? -0.332 17.625 -9.242 1 98.5 72 ALA B O 1
ATOM 1755 N N . THR B 1 73 ? -0.909 15.695 -8.297 1 98.44 73 THR B N 1
ATOM 1756 C CA . THR B 1 73 ? -1.762 16.359 -7.324 1 98.44 73 THR B CA 1
ATOM 1757 C C . THR B 1 73 ? -0.925 17.188 -6.344 1 98.44 73 THR B C 1
ATOM 1759 O O . THR B 1 73 ? -1.33 18.266 -5.926 1 98.44 73 THR B O 1
ATOM 1762 N N . GLY B 1 74 ? 0.257 16.656 -5.98 1 97.31 74 GLY B N 1
ATOM 1763 C CA . GLY B 1 74 ? 1.179 17.453 -5.191 1 97.31 74 GLY B CA 1
ATOM 1764 C C . GLY B 1 74 ? 1.603 18.734 -5.883 1 97.31 74 GLY B C 1
ATOM 1765 O O . GLY B 1 74 ? 1.608 19.797 -5.27 1 97.31 74 GLY B O 1
ATOM 1766 N N . ALA B 1 75 ? 1.928 18.609 -7.141 1 97.5 75 ALA B N 1
ATOM 1767 C CA . ALA B 1 75 ? 2.322 19.766 -7.93 1 97.5 75 ALA B CA 1
ATOM 1768 C C . ALA B 1 75 ? 1.178 20.781 -8.039 1 97.5 75 ALA B C 1
ATOM 1770 O O . ALA B 1 75 ? 1.395 21.984 -7.949 1 97.5 75 ALA B O 1
ATOM 1771 N N . LEU B 1 76 ? -0.04 20.297 -8.242 1 97.31 76 LEU B N 1
ATOM 1772 C CA . LEU B 1 76 ? -1.208 21.156 -8.359 1 97.31 76 LEU B CA 1
ATOM 1773 C C . LEU B 1 76 ? -1.448 21.922 -7.059 1 97.31 76 LEU B C 1
ATOM 1775 O O . LEU B 1 76 ? -1.858 23.078 -7.082 1 97.31 76 LEU B O 1
ATOM 1779 N N . MET B 1 77 ? -1.136 21.297 -5.934 1 96.75 77 MET B N 1
ATOM 1780 C CA . MET B 1 77 ? -1.282 21.984 -4.648 1 96.75 77 MET B CA 1
ATOM 1781 C C . MET B 1 77 ? -0.281 23.125 -4.523 1 96.75 77 MET B C 1
ATOM 1783 O O . MET B 1 77 ? -0.604 24.188 -3.977 1 96.75 77 MET B O 1
ATOM 1787 N N . ILE B 1 78 ? 0.882 22.891 -5.016 1 95.38 78 ILE B N 1
ATOM 1788 C CA . ILE B 1 78 ? 1.9 23.938 -4.996 1 95.38 78 ILE B CA 1
ATOM 1789 C C . ILE B 1 78 ? 1.46 25.094 -5.875 1 95.38 78 ILE B C 1
ATOM 1791 O O . ILE B 1 78 ? 1.581 26.266 -5.484 1 95.38 78 ILE B O 1
ATOM 1795 N N . VAL B 1 79 ? 0.896 24.812 -7.012 1 95.44 79 VAL B N 1
ATOM 1796 C CA . VAL B 1 79 ? 0.416 25.828 -7.941 1 95.44 79 VAL B CA 1
ATOM 1797 C C . VAL B 1 79 ? -0.722 26.609 -7.301 1 95.44 79 VAL B C 1
ATOM 1799 O O . VAL B 1 79 ? -0.878 27.812 -7.559 1 95.44 79 VAL B O 1
ATOM 1802 N N . MET B 1 80 ? -1.464 26.031 -6.395 1 94.19 80 MET B N 1
ATOM 1803 C CA . MET B 1 80 ? -2.598 26.672 -5.73 1 94.19 80 MET B CA 1
ATOM 1804 C C . MET B 1 80 ? -2.129 27.516 -4.551 1 94.19 80 MET B C 1
ATOM 1806 O O . MET B 1 80 ? -2.943 28.141 -3.873 1 94.19 80 MET B O 1
ATOM 1810 N N . GLY B 1 81 ? -0.789 27.453 -4.297 1 92.19 81 GLY B N 1
ATOM 1811 C CA . GLY B 1 81 ? -0.27 28.406 -3.328 1 92.19 81 GLY B CA 1
ATOM 1812 C C . GLY B 1 81 ? 0.352 27.75 -2.115 1 92.19 81 GLY B C 1
ATOM 1813 O O . GLY B 1 81 ? 0.735 28.422 -1.158 1 92.19 81 GLY B O 1
ATOM 1814 N N . LYS B 1 82 ? 0.408 26.453 -2.141 1 90.31 82 LYS B N 1
ATOM 1815 C CA . LYS B 1 82 ? 1.077 25.797 -1.021 1 90.31 82 LYS B CA 1
ATOM 1816 C C . LYS B 1 82 ? 2.531 26.25 -0.909 1 90.31 82 LYS B C 1
ATOM 1818 O O . LYS B 1 82 ? 3.26 26.266 -1.902 1 90.31 82 LYS B O 1
ATOM 1823 N N . ALA B 1 83 ? 2.859 26.656 0.302 1 89.75 83 ALA B N 1
ATOM 1824 C CA . ALA B 1 83 ? 4.242 27.062 0.543 1 89.75 83 ALA B CA 1
ATOM 1825 C C . ALA B 1 83 ? 5.191 25.875 0.369 1 89.75 83 ALA B C 1
ATOM 1827 O O . ALA B 1 83 ? 4.879 24.75 0.775 1 89.75 83 ALA B O 1
ATOM 1828 N N . VAL B 1 84 ? 6.328 26.156 -0.177 1 93.62 84 VAL B N 1
ATOM 1829 C CA . VAL B 1 84 ? 7.309 25.109 -0.433 1 93.62 84 VAL B CA 1
ATOM 1830 C C . VAL B 1 84 ? 8.57 25.375 0.387 1 93.62 84 VAL B C 1
ATOM 1832 O O . VAL B 1 84 ? 9.367 26.25 0.049 1 93.62 84 VAL B O 1
ATOM 1835 N N . ALA B 1 85 ? 8.734 24.625 1.389 1 94.5 85 ALA B N 1
ATOM 1836 C CA . ALA B 1 85 ? 9.938 24.688 2.215 1 94.5 85 ALA B CA 1
ATOM 1837 C C . ALA B 1 85 ? 11.078 23.906 1.575 1 94.5 85 ALA B C 1
ATOM 1839 O O . ALA B 1 85 ? 10.852 23.078 0.689 1 94.5 85 ALA B O 1
ATOM 1840 N N . PRO B 1 86 ? 12.312 24.109 1.973 1 96.56 86 PRO B N 1
ATOM 1841 C CA . PRO B 1 86 ? 13.469 23.453 1.358 1 96.56 86 PRO B CA 1
ATOM 1842 C C . PRO B 1 86 ? 13.367 21.938 1.371 1 96.56 86 PRO B C 1
ATOM 1844 O O . PRO B 1 86 ? 13.719 21.281 0.387 1 96.56 86 PRO B O 1
ATOM 1847 N N . PHE B 1 87 ? 12.898 21.344 2.482 1 96.25 87 PHE B N 1
ATOM 1848 C CA . PHE B 1 87 ? 12.789 19.891 2.562 1 96.25 87 PHE B CA 1
ATOM 1849 C C . PHE B 1 87 ? 11.844 19.359 1.487 1 96.25 87 PHE B C 1
ATOM 1851 O O . PHE B 1 87 ? 12.016 18.25 1.002 1 96.25 87 PHE B O 1
ATOM 1858 N N . LEU B 1 88 ? 10.859 20.141 1.121 1 97.06 88 LEU B N 1
ATOM 1859 C CA . LEU B 1 88 ? 9.898 19.688 0.122 1 97.06 88 LEU B CA 1
ATOM 1860 C C . LEU B 1 88 ? 10.523 19.688 -1.27 1 97.06 88 LEU B C 1
ATOM 1862 O O . LEU B 1 88 ? 10.227 18.797 -2.082 1 97.06 88 LEU B O 1
ATOM 1866 N N . TRP B 1 89 ? 11.43 20.609 -1.529 1 97.19 89 TRP B N 1
ATOM 1867 C CA . TRP B 1 89 ? 12.156 20.594 -2.793 1 97.19 89 TRP B CA 1
ATOM 1868 C C . TRP B 1 89 ? 13.055 19.375 -2.891 1 97.19 89 TRP B C 1
ATOM 1870 O O . TRP B 1 89 ? 13.18 18.766 -3.961 1 97.19 89 TRP B O 1
ATOM 1880 N N . VAL B 1 90 ? 13.664 19.031 -1.811 1 98.31 90 VAL B N 1
ATOM 1881 C CA . VAL B 1 90 ? 14.484 17.828 -1.781 1 98.31 90 VAL B CA 1
ATOM 1882 C C . VAL B 1 90 ? 13.617 16.609 -2.02 1 98.31 90 VAL B C 1
ATOM 1884 O O . VAL B 1 90 ? 13.961 15.734 -2.82 1 98.31 90 VAL B O 1
ATOM 1887 N N . ALA B 1 91 ? 12.445 16.547 -1.369 1 98.25 91 ALA B N 1
ATOM 1888 C CA . ALA B 1 91 ? 11.523 15.422 -1.54 1 98.25 91 ALA B CA 1
ATOM 1889 C C . ALA B 1 91 ? 11.062 15.305 -2.99 1 98.25 91 ALA B C 1
ATOM 1891 O O . ALA B 1 91 ? 10.969 14.203 -3.531 1 98.25 91 ALA B O 1
ATOM 1892 N N . ILE B 1 92 ? 10.812 16.438 -3.615 1 98.31 92 ILE B N 1
ATOM 1893 C CA . ILE B 1 92 ? 10.383 16.453 -5.008 1 98.31 92 ILE B CA 1
ATOM 1894 C C . ILE B 1 92 ? 11.508 15.938 -5.906 1 98.31 92 ILE B C 1
ATOM 1896 O O . ILE B 1 92 ? 11.266 15.141 -6.816 1 98.31 92 ILE B O 1
ATOM 1900 N N . GLY B 1 93 ? 12.711 16.406 -5.652 1 98.62 93 GLY B N 1
ATOM 1901 C CA . GLY B 1 93 ? 13.852 15.891 -6.402 1 98.62 93 GLY B CA 1
ATOM 1902 C C . GLY B 1 93 ? 14.016 14.383 -6.277 1 98.62 93 GLY B C 1
ATOM 1903 O O . GLY B 1 93 ? 14.258 13.695 -7.27 1 98.62 93 GLY B O 1
ATOM 1904 N N . LEU B 1 94 ? 13.93 13.906 -5.062 1 98.81 94 LEU B N 1
ATOM 1905 C CA . LEU B 1 94 ? 14.039 12.477 -4.816 1 98.81 94 LEU B CA 1
ATOM 1906 C C . LEU B 1 94 ? 12.898 11.719 -5.48 1 98.81 94 LEU B C 1
ATOM 1908 O O . LEU B 1 94 ? 13.086 10.594 -5.961 1 98.81 94 LEU B O 1
ATOM 1912 N N . TYR B 1 95 ? 11.734 12.289 -5.492 1 98.75 95 TYR B N 1
ATOM 1913 C CA . TYR B 1 95 ? 10.594 11.703 -6.188 1 98.75 95 TYR B CA 1
ATOM 1914 C C . TYR B 1 95 ? 10.867 11.578 -7.68 1 98.75 95 TYR B C 1
ATOM 1916 O O . TYR B 1 95 ? 10.609 10.531 -8.281 1 98.75 95 TYR B O 1
ATOM 1924 N N . VAL B 1 96 ? 11.312 12.562 -8.297 1 98.69 96 VAL B N 1
ATOM 1925 C CA . VAL B 1 96 ? 11.633 12.539 -9.719 1 98.69 96 VAL B CA 1
ATOM 1926 C C . VAL B 1 96 ? 12.68 11.461 -10 1 98.69 96 VAL B C 1
ATOM 1928 O O . VAL B 1 96 ? 12.57 10.719 -10.977 1 98.69 96 VAL B O 1
ATOM 1931 N N . LEU B 1 97 ? 13.688 11.406 -9.125 1 98.69 97 LEU B N 1
ATOM 1932 C CA . LEU B 1 97 ? 14.695 10.359 -9.258 1 98.69 97 LEU B CA 1
ATOM 1933 C C . LEU B 1 97 ? 14.055 8.977 -9.156 1 98.69 97 LEU B C 1
ATOM 1935 O O . LEU B 1 97 ? 14.359 8.094 -9.961 1 98.69 97 LEU B O 1
ATOM 1939 N N . ALA B 1 98 ? 13.203 8.766 -8.203 1 98.25 98 ALA B N 1
ATOM 1940 C CA . ALA B 1 98 ? 12.531 7.48 -8.023 1 98.25 98 ALA B CA 1
ATOM 1941 C C . ALA B 1 98 ? 11.695 7.121 -9.242 1 98.25 98 ALA B C 1
ATOM 1943 O O . ALA B 1 98 ? 11.68 5.969 -9.68 1 98.25 98 ALA B O 1
ATOM 1944 N N . MET B 1 99 ? 11.008 8.141 -9.781 1 98.25 99 MET B N 1
ATOM 1945 C CA . MET B 1 99 ? 10.18 7.91 -10.969 1 98.25 99 MET B CA 1
ATOM 1946 C C . MET B 1 99 ? 11.047 7.559 -12.172 1 98.25 99 MET B C 1
ATOM 1948 O O . MET B 1 99 ? 10.68 6.691 -12.969 1 98.25 99 MET B O 1
ATOM 1952 N N . ALA B 1 100 ? 12.156 8.203 -12.305 1 98.19 100 ALA B N 1
ATOM 1953 C CA . ALA B 1 100 ? 13.094 7.895 -13.383 1 98.19 100 ALA B CA 1
ATOM 1954 C C . ALA B 1 100 ? 13.641 6.477 -13.258 1 98.19 100 ALA B C 1
ATOM 1956 O O . ALA B 1 100 ? 13.75 5.754 -14.25 1 98.19 100 ALA B O 1
ATOM 1957 N N . LEU B 1 101 ? 13.953 6.102 -12.031 1 98.38 101 LEU B N 1
ATOM 1958 C CA . LEU B 1 101 ? 14.438 4.746 -11.789 1 98.38 101 LEU B CA 1
ATOM 1959 C C . LEU B 1 101 ? 13.344 3.721 -12.055 1 98.38 101 LEU B C 1
ATOM 1961 O O . LEU B 1 101 ? 13.609 2.648 -12.602 1 98.38 101 LEU B O 1
ATOM 1965 N N . ALA B 1 102 ? 12.164 4.043 -11.656 1 98.12 102 ALA B N 1
ATOM 1966 C CA . ALA B 1 102 ? 11.039 3.133 -11.844 1 98.12 102 ALA B CA 1
ATOM 1967 C C . ALA B 1 102 ? 10.781 2.889 -13.328 1 98.12 102 ALA B C 1
ATOM 1969 O O . ALA B 1 102 ? 10.828 1.747 -13.797 1 98.12 102 ALA B O 1
ATOM 1970 N N . TYR B 1 103 ? 10.602 3.902 -14.102 1 97.88 103 TYR B N 1
ATOM 1971 C CA . TYR B 1 103 ? 10.242 3.789 -15.508 1 97.88 103 TYR B CA 1
ATOM 1972 C C . TYR B 1 103 ? 11.469 3.463 -16.359 1 97.88 103 TYR B C 1
ATOM 1974 O O . TYR B 1 103 ? 11.367 2.721 -17.344 1 97.88 103 TYR B O 1
ATOM 1982 N N . GLY B 1 104 ? 12.516 3.963 -16 1 98.12 104 GLY B N 1
ATOM 1983 C CA . GLY B 1 104 ? 13.688 3.891 -16.859 1 98.12 104 GLY B CA 1
ATOM 1984 C C . GLY B 1 104 ? 14.539 2.664 -16.594 1 98.12 104 GLY B C 1
ATOM 1985 O O . GLY B 1 104 ? 15.305 2.236 -17.469 1 98.12 104 GLY B O 1
ATOM 1986 N N . VAL B 1 105 ? 14.461 2.168 -15.414 1 98.5 105 VAL B N 1
ATOM 1987 C CA . VAL B 1 105 ? 15.383 1.088 -15.086 1 98.5 105 VAL B CA 1
ATOM 1988 C C . VAL B 1 105 ? 14.602 -0.138 -14.625 1 98.5 105 VAL B C 1
ATOM 1990 O O . VAL B 1 105 ? 14.664 -1.197 -15.25 1 98.5 105 VAL B O 1
ATOM 1993 N N . TYR B 1 106 ? 13.812 -0.035 -13.594 1 98.56 106 TYR B N 1
ATOM 1994 C CA . TYR B 1 106 ? 13.18 -1.188 -12.961 1 98.56 106 TYR B CA 1
ATOM 1995 C C . TYR B 1 106 ? 12.211 -1.873 -13.914 1 98.56 106 TYR B C 1
ATOM 1997 O O . TYR B 1 106 ? 12.258 -3.094 -14.078 1 98.56 106 TYR B O 1
ATOM 2005 N N . THR B 1 107 ? 11.336 -1.053 -14.531 1 98.31 107 THR B N 1
ATOM 2006 C CA . THR B 1 107 ? 10.32 -1.588 -15.43 1 98.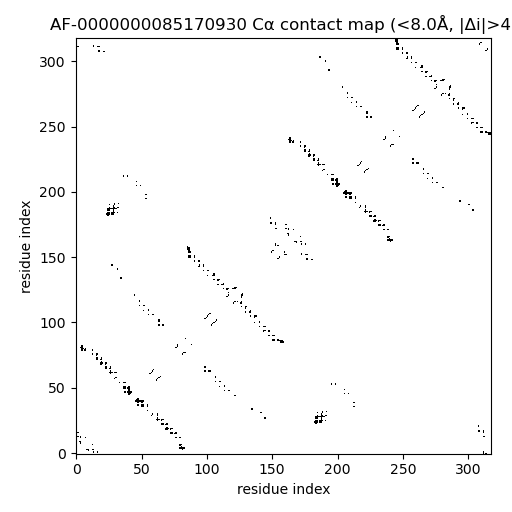31 107 THR B CA 1
ATOM 2007 C C . THR B 1 107 ? 10.961 -2.348 -16.578 1 98.31 107 THR B C 1
ATOM 2009 O O . THR B 1 107 ? 10.586 -3.488 -16.875 1 98.31 107 THR B O 1
ATOM 2012 N N . PRO B 1 108 ? 11.945 -1.775 -17.25 1 98.44 108 PRO B N 1
ATOM 2013 C CA . PRO B 1 108 ? 12.594 -2.543 -18.312 1 98.44 108 PRO B CA 1
ATOM 2014 C C . PRO B 1 108 ? 13.328 -3.773 -17.781 1 98.44 108 PRO B C 1
ATOM 2016 O O . PRO B 1 108 ? 13.391 -4.801 -18.469 1 98.44 108 PRO B O 1
ATOM 2019 N N . LEU B 1 109 ? 13.914 -3.678 -16.625 1 98.31 109 LEU B N 1
ATOM 2020 C CA . LEU B 1 109 ? 14.586 -4.828 -16.047 1 98.31 109 LEU B CA 1
ATOM 2021 C C . LEU B 1 109 ? 13.609 -5.984 -15.836 1 98.31 109 LEU B C 1
ATOM 2023 O O . LEU B 1 109 ? 13.945 -7.141 -16.109 1 98.31 109 LEU B O 1
ATOM 2027 N N . LEU B 1 110 ? 12.438 -5.66 -15.383 1 98.12 110 LEU B N 1
ATOM 2028 C CA . LEU B 1 110 ? 11.414 -6.68 -15.172 1 98.12 110 LEU B CA 1
ATOM 2029 C C . LEU B 1 110 ? 11.039 -7.348 -16.5 1 98.12 110 LEU B C 1
ATOM 2031 O O . LEU B 1 110 ? 10.875 -8.57 -16.547 1 98.12 110 LEU B O 1
ATOM 2035 N N . SER B 1 111 ? 10.906 -6.523 -17.516 1 98.44 111 SER B N 1
ATOM 2036 C CA . SER B 1 111 ? 10.609 -7.055 -18.828 1 98.44 111 SER B CA 1
ATOM 2037 C C . SER B 1 111 ? 11.695 -8.008 -19.312 1 98.44 111 SER B C 1
ATOM 2039 O O . SER B 1 111 ? 11.406 -9.086 -19.828 1 98.44 111 SER B O 1
ATOM 2041 N N . GLN B 1 112 ? 12.875 -7.602 -19.125 1 98.56 112 GLN B N 1
ATOM 2042 C CA . GLN B 1 112 ? 14.008 -8.438 -19.531 1 98.56 112 GLN B CA 1
ATOM 2043 C C . GLN B 1 112 ? 14.047 -9.727 -18.719 1 98.56 112 GLN B C 1
ATOM 2045 O O . GLN B 1 112 ? 14.336 -10.797 -19.266 1 98.56 112 GLN B O 1
ATOM 2050 N N . GLN B 1 113 ? 13.758 -9.633 -17.469 1 98.31 113 GLN B N 1
ATOM 2051 C CA . GLN B 1 113 ? 13.719 -10.805 -16.594 1 98.31 113 GLN B CA 1
ATOM 2052 C C . GLN B 1 113 ? 12.703 -11.828 -17.094 1 98.31 113 GLN B C 1
ATOM 2054 O O . GLN B 1 113 ? 13.008 -13.023 -17.188 1 98.31 113 GLN B O 1
ATOM 2059 N N . ILE B 1 114 ? 11.547 -11.32 -17.422 1 98.38 114 ILE B N 1
ATOM 2060 C CA . ILE B 1 114 ? 10.469 -12.195 -17.859 1 98.38 114 ILE B CA 1
ATOM 2061 C C . ILE B 1 114 ? 10.852 -12.867 -19.172 1 98.38 114 ILE B C 1
ATOM 2063 O O . ILE B 1 114 ? 10.711 -14.086 -19.328 1 98.38 114 ILE B O 1
ATOM 2067 N N . ARG B 1 115 ? 11.398 -12.102 -20.109 1 98.38 115 ARG B N 1
ATOM 2068 C CA . ARG B 1 115 ? 11.805 -12.633 -21.406 1 98.38 115 ARG B CA 1
ATOM 2069 C C . ARG B 1 115 ? 12.906 -13.68 -21.234 1 98.38 115 ARG B C 1
ATOM 2071 O O . ARG B 1 115 ? 12.852 -14.742 -21.859 1 98.38 115 ARG B O 1
ATOM 2078 N N . THR B 1 116 ? 13.867 -13.383 -20.453 1 98.5 116 THR B N 1
ATOM 2079 C CA . THR B 1 116 ? 15.008 -14.273 -20.266 1 98.5 116 THR B CA 1
ATOM 2080 C C . THR B 1 116 ? 14.594 -15.539 -19.516 1 98.5 116 THR B C 1
ATOM 2082 O O . THR B 1 116 ? 15.086 -16.625 -19.812 1 98.5 116 THR B O 1
ATOM 2085 N N . LEU B 1 117 ? 13.734 -15.344 -18.578 1 98.12 117 LEU B N 1
ATOM 2086 C CA . LEU B 1 117 ? 13.211 -16.5 -17.859 1 98.12 117 LEU B CA 1
ATOM 2087 C C . LEU B 1 117 ? 12.547 -17.484 -18.828 1 98.12 117 LEU B C 1
ATOM 2089 O O . LEU B 1 117 ? 12.797 -18.688 -18.75 1 98.12 117 LEU B O 1
ATOM 2093 N N . GLU B 1 118 ? 11.75 -16.953 -19.719 1 96.69 118 GLU B N 1
ATOM 2094 C CA . GLU B 1 118 ? 11.008 -17.766 -20.672 1 96.69 118 GLU B CA 1
ATOM 2095 C C . GLU B 1 118 ? 11.953 -18.422 -21.688 1 96.69 118 GLU B C 1
ATOM 2097 O O . GLU B 1 118 ? 11.734 -19.578 -22.094 1 96.69 118 GLU B O 1
ATOM 2102 N N . ALA B 1 119 ? 13.008 -17.766 -22.031 1 97.62 119 ALA B N 1
ATOM 2103 C CA . ALA B 1 119 ? 13.914 -18.234 -23.078 1 97.62 119 ALA B CA 1
ATOM 2104 C C . ALA B 1 119 ? 14.953 -19.188 -22.5 1 97.62 119 ALA B C 1
ATOM 2106 O O . ALA B 1 119 ? 15.359 -20.141 -23.172 1 97.62 119 ALA B O 1
ATOM 2107 N N . ARG B 1 120 ? 15.398 -18.922 -21.203 1 97.38 120 ARG B N 1
ATOM 2108 C CA . ARG B 1 120 ? 16.625 -19.594 -20.781 1 97.38 120 ARG B CA 1
ATOM 2109 C C . ARG B 1 120 ? 16.406 -20.297 -19.438 1 97.38 120 ARG B C 1
ATOM 2111 O O . ARG B 1 120 ? 17.203 -21.172 -19.062 1 97.38 120 ARG B O 1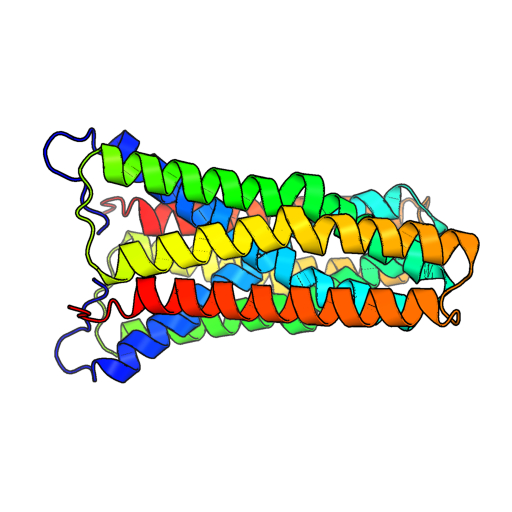
ATOM 2118 N N . GLY B 1 121 ? 15.445 -19.969 -18.75 1 96.56 121 GLY B N 1
ATOM 2119 C CA . GLY B 1 121 ? 15.172 -20.594 -17.484 1 96.56 121 GLY B CA 1
ATOM 2120 C C . GLY B 1 121 ? 15.742 -19.844 -16.297 1 96.56 121 GLY B C 1
ATOM 2121 O O . GLY B 1 121 ? 16.547 -18.922 -16.469 1 96.56 121 GLY B O 1
ATOM 2122 N N . ALA B 1 122 ? 15.328 -20.156 -15.102 1 96.31 122 ALA B N 1
ATOM 2123 C CA . ALA B 1 122 ? 15.633 -19.422 -13.883 1 96.31 122 ALA B CA 1
ATOM 2124 C C . ALA B 1 122 ? 17.078 -19.656 -13.445 1 96.31 122 ALA B C 1
ATOM 2126 O O . ALA B 1 122 ? 17.641 -18.859 -12.688 1 96.31 122 ALA B O 1
ATOM 2127 N N . ASP B 1 123 ? 17.656 -20.766 -13.875 1 96.38 123 ASP B N 1
ATOM 2128 C CA . ASP B 1 123 ? 19.016 -21.125 -13.438 1 96.38 123 ASP B CA 1
ATOM 2129 C C . ASP B 1 123 ? 20.062 -20.469 -14.328 1 96.38 123 ASP B C 1
ATOM 2131 O O . ASP B 1 123 ? 21.266 -20.531 -14.023 1 96.38 123 ASP B O 1
ATOM 2135 N N . ASP B 1 124 ? 19.641 -19.938 -15.414 1 97.62 124 ASP B N 1
ATOM 2136 C CA . ASP B 1 124 ? 20.547 -19.281 -16.344 1 97.62 124 ASP B CA 1
ATOM 2137 C C . ASP B 1 124 ? 21.266 -18.109 -15.68 1 97.62 124 ASP B C 1
ATOM 2139 O O . ASP B 1 124 ? 20.641 -17.344 -14.938 1 97.62 124 ASP B O 1
ATOM 2143 N N . ALA B 1 125 ? 22.484 -18 -15.984 1 98 125 ALA B N 1
ATOM 2144 C CA . ALA B 1 125 ? 23.312 -16.953 -15.367 1 98 125 ALA B CA 1
ATOM 2145 C C . ALA B 1 125 ? 22.797 -15.562 -15.727 1 98 125 ALA B C 1
ATOM 2147 O O . ALA B 1 125 ? 22.859 -14.648 -14.906 1 98 125 ALA B O 1
ATOM 2148 N N . GLU B 1 126 ? 22.438 -15.406 -16.875 1 98.12 126 GLU B N 1
ATOM 2149 C CA . GLU B 1 126 ? 21.906 -14.109 -17.312 1 98.12 126 GLU B CA 1
ATOM 2150 C C . GLU B 1 126 ? 20.641 -13.758 -16.547 1 98.12 126 GLU B C 1
ATOM 2152 O O . GLU B 1 126 ? 20.469 -12.617 -16.109 1 98.12 126 GLU B O 1
ATOM 2157 N N . TYR B 1 127 ? 19.703 -14.688 -16.406 1 98.12 127 TYR B N 1
ATOM 2158 C CA . TYR B 1 127 ? 18.5 -14.438 -15.633 1 98.12 127 TYR B CA 1
ATOM 2159 C C . TYR B 1 127 ? 18.828 -14.055 -14.195 1 98.12 127 TYR B C 1
ATOM 2161 O O . TYR B 1 127 ? 18.281 -13.094 -13.656 1 98.12 127 TYR B O 1
ATOM 2169 N N . GLN B 1 128 ? 19.781 -14.797 -13.648 1 98.06 128 GLN B N 1
ATOM 2170 C CA . GLN B 1 128 ? 20.141 -14.539 -12.25 1 98.06 128 GLN B CA 1
ATOM 2171 C C . GLN B 1 128 ? 20.75 -13.148 -12.086 1 98.06 128 GLN B C 1
ATOM 2173 O O . GLN B 1 128 ? 20.516 -12.477 -11.078 1 98.06 128 GLN B O 1
ATOM 2178 N N . ALA B 1 129 ? 21.5 -12.75 -13.031 1 98.25 129 ALA B N 1
ATOM 2179 C CA . ALA B 1 129 ? 22.078 -11.406 -12.992 1 98.25 129 ALA B CA 1
ATOM 2180 C C . ALA B 1 129 ? 21 -10.336 -13.078 1 98.25 129 ALA B C 1
ATOM 2182 O O . ALA B 1 129 ? 21.047 -9.336 -12.367 1 98.25 129 ALA B O 1
ATOM 2183 N N . LEU B 1 130 ? 20.016 -10.531 -13.953 1 98.31 130 LEU B N 1
ATOM 2184 C CA . LEU B 1 130 ? 18.906 -9.602 -14.094 1 98.31 130 LEU B CA 1
ATOM 2185 C C . LEU B 1 130 ? 18.078 -9.547 -12.82 1 98.31 130 LEU B C 1
ATOM 2187 O O . LEU B 1 130 ? 17.688 -8.461 -12.375 1 98.31 130 LEU B O 1
ATOM 2191 N N . ALA B 1 131 ? 17.828 -10.672 -12.242 1 98.19 131 ALA B N 1
ATOM 2192 C CA . ALA B 1 131 ? 17.062 -10.75 -11 1 98.19 131 ALA B CA 1
ATOM 2193 C C . ALA B 1 131 ? 17.766 -9.992 -9.875 1 98.19 131 ALA B C 1
ATOM 2195 O O . ALA B 1 131 ? 17.125 -9.266 -9.109 1 98.19 131 ALA B O 1
ATOM 2196 N N . ARG B 1 132 ? 19.078 -10.148 -9.766 1 97.94 132 ARG B N 1
ATOM 2197 C CA . ARG B 1 132 ? 19.859 -9.445 -8.758 1 97.94 132 ARG B CA 1
ATOM 2198 C C . ARG B 1 132 ? 19.797 -7.938 -8.969 1 97.94 132 ARG B C 1
ATOM 2200 O O . ARG B 1 132 ? 19.641 -7.176 -8.008 1 97.94 132 ARG B O 1
ATOM 2207 N N . ARG B 1 133 ? 19.906 -7.559 -10.164 1 98.19 133 ARG B N 1
ATOM 2208 C CA . ARG B 1 133 ? 19.859 -6.137 -10.492 1 98.19 133 ARG B CA 1
ATOM 2209 C C . ARG B 1 133 ? 18.484 -5.559 -10.172 1 98.19 133 ARG B C 1
ATOM 2211 O O . ARG B 1 133 ? 18.375 -4.473 -9.594 1 98.19 133 ARG B O 1
ATOM 2218 N N . SER B 1 134 ? 17.422 -6.27 -10.562 1 97.94 134 SER B N 1
ATOM 2219 C CA . SER B 1 134 ? 16.062 -5.828 -10.266 1 97.94 134 SER B CA 1
ATOM 2220 C C . SER B 1 134 ? 15.844 -5.695 -8.758 1 97.94 134 SER B C 1
ATOM 2222 O O . SER B 1 134 ? 15.211 -4.738 -8.305 1 97.94 134 SER B O 1
ATOM 2224 N N . ASN B 1 135 ? 16.391 -6.637 -8.055 1 97.06 135 ASN B N 1
ATOM 2225 C CA . ASN B 1 135 ? 16.266 -6.598 -6.605 1 97.06 135 ASN B CA 1
ATOM 2226 C C . ASN B 1 135 ? 16.984 -5.395 -6.008 1 97.06 135 ASN B C 1
ATOM 2228 O O . ASN B 1 135 ? 16.469 -4.754 -5.09 1 97.06 135 ASN B O 1
ATOM 2232 N N . GLN B 1 136 ? 18.141 -5.117 -6.477 1 97.81 136 GLN B N 1
ATOM 2233 C CA . GLN B 1 136 ? 18.922 -3.986 -5.984 1 97.81 136 GLN B CA 1
ATOM 2234 C C . GLN B 1 136 ? 18.234 -2.662 -6.297 1 97.81 136 GLN B C 1
ATOM 2236 O O . GLN B 1 136 ? 18.141 -1.78 -5.441 1 97.81 136 GLN B O 1
ATOM 2241 N N . VAL B 1 137 ? 17.766 -2.535 -7.504 1 98 137 VAL B N 1
ATOM 2242 C CA . VAL B 1 137 ? 17.078 -1.313 -7.918 1 98 137 VAL B CA 1
ATOM 2243 C C . VAL B 1 137 ? 15.789 -1.15 -7.129 1 98 137 VAL B C 1
ATOM 2245 O O . VAL B 1 137 ? 15.477 -0.055 -6.656 1 98 137 VAL B O 1
ATOM 2248 N N . GLY B 1 138 ? 15.047 -2.26 -7.012 1 97.25 138 GLY B N 1
ATOM 2249 C CA . GLY B 1 138 ? 13.844 -2.227 -6.199 1 97.25 138 GLY B CA 1
ATOM 2250 C C . GLY B 1 138 ? 14.109 -1.8 -4.766 1 97.25 138 GLY B C 1
ATOM 2251 O O . GLY B 1 138 ? 13.359 -0.994 -4.207 1 97.25 138 GLY B O 1
ATOM 2252 N N . ALA B 1 139 ? 15.141 -2.324 -4.152 1 96.81 139 ALA B N 1
ATOM 2253 C CA . ALA B 1 139 ? 15.516 -1.966 -2.787 1 96.81 139 ALA B CA 1
ATOM 2254 C C . ALA B 1 139 ? 15.867 -0.485 -2.688 1 96.81 139 ALA B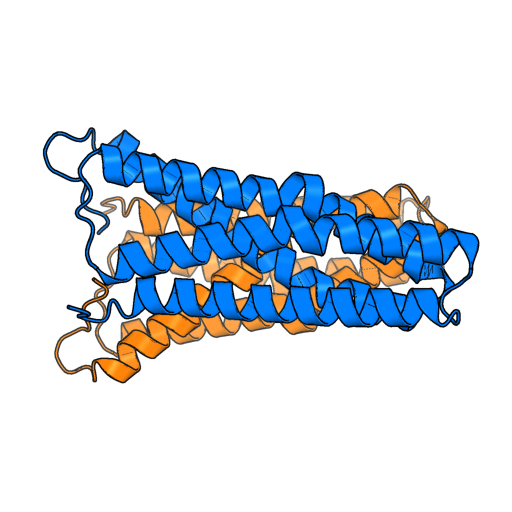 C 1
ATOM 2256 O O . ALA B 1 139 ? 15.484 0.188 -1.729 1 96.81 139 ALA B O 1
ATOM 2257 N N . ALA B 1 140 ? 16.594 -0.027 -3.629 1 97.62 140 ALA B N 1
ATOM 2258 C CA . ALA B 1 140 ? 16.969 1.384 -3.654 1 97.62 140 ALA B CA 1
ATOM 2259 C C . ALA B 1 140 ? 15.742 2.281 -3.742 1 97.62 140 ALA B C 1
ATOM 2261 O O . ALA B 1 140 ? 15.672 3.314 -3.074 1 97.62 140 ALA B O 1
ATOM 2262 N N . MET B 1 141 ? 14.836 1.873 -4.555 1 97.56 141 MET B N 1
ATOM 2263 C CA . MET B 1 141 ? 13.602 2.643 -4.691 1 97.56 141 MET B CA 1
ATOM 2264 C C . MET B 1 141 ? 12.812 2.629 -3.391 1 97.56 141 MET B C 1
ATOM 2266 O O . MET B 1 141 ? 12.219 3.641 -3.012 1 97.56 141 MET B O 1
ATOM 2270 N N . GLY B 1 142 ? 12.789 1.478 -2.734 1 97.56 142 GLY B N 1
ATOM 2271 C CA . GLY B 1 142 ? 12.156 1.409 -1.43 1 97.56 142 GLY B CA 1
ATOM 2272 C C . GLY B 1 142 ? 12.758 2.363 -0.418 1 97.56 142 GLY B C 1
ATOM 2273 O O . GLY B 1 142 ? 12.039 3.025 0.329 1 97.56 142 GLY B O 1
ATOM 2274 N N . VAL B 1 143 ? 14.031 2.471 -0.38 1 98 143 VAL B N 1
ATOM 2275 C CA . VAL B 1 143 ? 14.742 3.371 0.523 1 98 143 VAL B CA 1
ATOM 2276 C C . VAL B 1 143 ? 14.391 4.82 0.19 1 98 143 VAL B C 1
ATOM 2278 O O . VAL B 1 143 ? 14.148 5.629 1.088 1 98 143 VAL B O 1
ATOM 2281 N N . LEU B 1 144 ? 14.352 5.152 -1.081 1 98.44 144 LEU B N 1
ATOM 2282 C CA . LEU B 1 144 ? 14.008 6.508 -1.506 1 98.44 144 LEU B CA 1
ATOM 2283 C C . LEU B 1 144 ? 12.617 6.891 -1.013 1 98.44 144 LEU B C 1
ATOM 2285 O O . LEU B 1 144 ? 12.414 8.008 -0.537 1 98.44 144 LEU B O 1
ATOM 2289 N N . VAL B 1 145 ? 11.68 5.988 -1.111 1 98.12 145 VAL B N 1
ATOM 2290 C CA . VAL B 1 145 ? 10.305 6.254 -0.7 1 98.12 145 VAL B CA 1
ATOM 2291 C C . VAL B 1 145 ? 10.266 6.535 0.8 1 98.12 145 VAL B C 1
ATOM 2293 O O . VAL B 1 145 ? 9.578 7.465 1.244 1 98.12 145 VAL B O 1
ATOM 2296 N N . VAL B 1 146 ? 11.008 5.77 1.566 1 98.38 146 VAL B N 1
ATOM 2297 C CA . VAL B 1 146 ? 11.039 5.949 3.014 1 98.38 146 VAL B CA 1
ATOM 2298 C C . VAL B 1 146 ? 11.656 7.305 3.354 1 98.38 146 VAL B C 1
ATOM 2300 O O . VAL B 1 146 ? 11.18 8.008 4.25 1 98.38 146 VAL B O 1
ATOM 2303 N N . ILE B 1 147 ? 12.719 7.684 2.668 1 98.69 147 ILE B N 1
ATOM 2304 C CA . ILE B 1 147 ? 13.375 8.969 2.893 1 98.69 147 ILE B CA 1
ATOM 2305 C C . ILE B 1 147 ? 12.422 10.102 2.559 1 98.69 147 ILE B C 1
ATOM 2307 O O . ILE B 1 147 ? 12.328 11.086 3.301 1 98.69 147 ILE B O 1
ATOM 2311 N N . ILE B 1 148 ? 11.695 9.992 1.454 1 98.69 148 ILE B N 1
ATOM 2312 C CA . ILE B 1 148 ? 10.727 11.008 1.052 1 98.69 148 ILE B CA 1
ATOM 2313 C C . ILE B 1 148 ? 9.656 11.156 2.131 1 98.69 148 ILE B C 1
ATOM 2315 O O . ILE B 1 148 ? 9.305 12.281 2.512 1 98.69 148 ILE B O 1
ATOM 2319 N N . LEU B 1 149 ? 9.188 10.062 2.621 1 98.25 149 LEU B N 1
ATOM 2320 C CA . LEU B 1 149 ? 8.18 10.078 3.678 1 98.25 149 LEU B CA 1
ATOM 2321 C C . LEU B 1 149 ? 8.727 10.734 4.941 1 98.25 149 LEU B C 1
ATOM 2323 O O . LEU B 1 149 ? 8.047 11.539 5.578 1 98.25 149 LEU B O 1
ATOM 2327 N N . ALA B 1 150 ? 9.977 10.375 5.25 1 98.06 150 ALA B N 1
ATOM 2328 C CA . ALA B 1 150 ? 10.617 10.961 6.43 1 98.06 150 ALA B CA 1
ATOM 2329 C C . ALA B 1 150 ? 10.742 12.477 6.289 1 98.06 150 ALA B C 1
ATOM 2331 O O . ALA B 1 150 ? 10.484 13.219 7.238 1 98.06 150 ALA B O 1
ATOM 2332 N N . LEU B 1 151 ? 11.125 12.992 5.16 1 97.75 151 LEU B N 1
ATOM 2333 C CA . LEU B 1 151 ? 11.227 14.43 4.918 1 97.75 151 LEU B CA 1
ATOM 2334 C C . LEU B 1 151 ? 9.883 15.109 5.113 1 97.75 151 LEU B C 1
ATOM 2336 O O . LEU B 1 151 ? 9.805 16.172 5.73 1 97.75 151 LEU B O 1
ATOM 2340 N N . LYS B 1 152 ? 8.836 14.477 4.664 1 96.31 152 LYS B N 1
ATOM 2341 C CA . LYS B 1 152 ? 7.508 15.07 4.707 1 96.31 152 LYS B CA 1
ATOM 2342 C C . LYS B 1 152 ? 6.961 15.094 6.133 1 96.31 152 LYS B C 1
ATOM 2344 O O . LYS B 1 152 ? 6.164 15.961 6.484 1 96.31 152 LYS B O 1
ATOM 2349 N N . ILE B 1 153 ? 7.438 14.148 6.945 1 96.44 153 ILE B N 1
ATOM 2350 C CA . ILE B 1 153 ? 6.879 14.023 8.289 1 96.44 153 ILE B CA 1
ATOM 2351 C C . ILE B 1 153 ? 7.742 14.805 9.273 1 96.44 153 ILE B C 1
ATOM 2353 O O . ILE B 1 153 ? 7.219 15.523 10.133 1 96.44 153 ILE B O 1
ATOM 2357 N N . PHE B 1 154 ? 9.039 14.727 9.141 1 95.88 154 PHE B N 1
ATOM 2358 C CA . PHE B 1 154 ? 9.938 15.375 10.086 1 95.88 154 PHE B CA 1
ATOM 2359 C C . PHE B 1 154 ? 10.141 16.844 9.719 1 95.88 154 PHE B C 1
ATOM 2361 O O . PHE B 1 154 ? 10.523 17.656 10.57 1 95.88 154 PHE B O 1
ATOM 2368 N N . GLU B 1 155 ? 10.023 17.172 8.477 1 95.44 155 GLU B N 1
ATOM 2369 C CA . GLU B 1 155 ? 10.117 18.547 7.992 1 95.44 155 GLU B CA 1
ATOM 2370 C C . GLU B 1 155 ? 11.352 19.25 8.555 1 95.44 155 GLU B C 1
ATOM 2372 O O . GLU B 1 155 ? 11.25 20.328 9.133 1 95.44 155 GLU B O 1
ATOM 2377 N N . PRO B 1 156 ? 12.508 18.688 8.289 1 95.06 156 PRO B N 1
ATOM 2378 C CA . PRO B 1 156 ? 13.711 19.312 8.844 1 95.06 156 PRO B CA 1
ATOM 2379 C C . PRO B 1 156 ? 14.008 20.672 8.242 1 95.06 156 PRO B C 1
ATOM 2381 O O . PRO B 1 156 ? 13.703 20.922 7.07 1 95.06 156 PRO B O 1
ATOM 2384 N N . PRO B 1 157 ? 14.492 21.625 9.125 1 92.38 157 PRO B N 1
ATOM 2385 C CA . PRO B 1 157 ? 14.867 22.953 8.625 1 92.38 157 PRO B CA 1
ATOM 2386 C C . PRO B 1 157 ? 16.156 22.922 7.789 1 92.38 157 PRO B C 1
ATOM 2388 O O . PRO B 1 157 ? 17.234 23.141 8.32 1 92.38 157 PRO B O 1
ATOM 2391 N N . LEU B 1 158 ? 16.016 22.656 6.738 1 91.5 158 LEU B N 1
ATOM 2392 C CA . LEU B 1 158 ? 17.188 22.641 5.875 1 91.5 158 LEU B CA 1
ATOM 2393 C C . LEU B 1 158 ? 17.656 24.047 5.555 1 91.5 158 LEU B C 1
ATOM 2395 O O . LEU B 1 158 ? 17.172 25.016 6.145 1 91.5 158 LEU B O 1
ATOM 2399 N N . TRP B 1 159 ? 18.297 24.594 4.699 1 84.06 159 TRP B N 1
ATOM 2400 C CA . TRP B 1 159 ? 18.875 25.922 4.508 1 84.06 159 TRP B CA 1
ATOM 2401 C C . TRP B 1 159 ? 17.781 27 4.445 1 84.06 159 TRP B C 1
ATOM 2403 O O . TRP B 1 159 ? 16.625 26.688 4.188 1 84.06 159 TRP B O 1
#

Secondary structure (DSSP, 8-state):
--PPPTTS-HHHHHHHHHHHHHHHHHHHHHHHHHHHHHHHHHT-GGGHHHHHHHHHHHIIIIIHHHHHHHHHHHHHHHHTT----HHHHHHHHHHHHHHHHIIIIIHHHHHHHHHHHHHH-TTSHHHHHHHHHHHHHHHHHHHHHHHHHHHHHH-----/--PPPTTS-HHHHHHHHHHHHHHHHHHHHHHHHHHHHHHHHHT-GGGHHHHHHHHHHHIIIIIHHHHHHHHHHHHHHHHTT----HHHHHHHHHHHHHHHHIIIIIHHHHHHHHHHHHHH-TTSHHHHHHHHHHHHHHHHHHHHHHHHHHHHHH-----

Solvent-accessible surface area (backbone atoms only — not comparable to full-atom values): 16330 Å² total; per-residue (Å²): 132,84,74,60,34,83,89,42,59,55,66,62,47,49,50,35,53,46,50,21,51,51,26,40,22,34,21,52,5,38,57,59,42,40,60,55,43,44,55,54,11,69,76,31,74,90,43,26,64,59,30,50,53,49,44,48,49,42,43,69,70,41,28,50,52,23,44,49,52,18,50,51,32,51,50,51,44,41,74,47,49,44,82,79,53,60,38,52,54,53,34,50,52,51,47,53,50,45,50,48,43,42,65,69,43,43,51,54,40,51,53,50,34,54,53,38,33,75,75,61,30,75,83,30,67,67,31,46,51,40,50,51,50,41,51,52,50,52,50,51,45,51,51,49,52,52,50,37,50,46,38,72,66,68,53,56,87,54,126,132,83,74,59,34,83,91,40,58,55,69,61,47,49,50,34,51,47,49,21,52,52,26,39,23,36,20,52,5,38,56,59,43,40,61,56,43,43,54,52,12,70,76,32,76,89,44,26,64,59,30,51,51,50,43,49,49,41,44,70,70,43,29,49,50,22,43,48,49,18,51,51,32,49,50,52,42,42,74,46,49,44,82,78,54,59,37,54,54,51,33,50,53,52,47,53,49,43,50,48,42,42,66,68,43,44,51,54,40,51,51,51,34,53,52,37,32,74,74,62,30,75,83,30,66,67,29,45,52,40,51,51,50,41,50,52,50,51,51,51,44,52,51,50,53,52,51,36,50,46,38,71,64,66,53,58,87,54,129

InterPro domains:
  IPR018729 Protein of unknown function DUF2269, transmembrane [PF10027] (15-153)

Sequence (318 aa):
MHLPPEGAHPVIYTLLVFAHIFTTMAAVGLNASYVIWIARGTRDAASLPFALRGVKFIDDYVANPCYLVGGATGALMIVMGKAVAPFLWVAIGLYVLAMALAYGVYTPLLSQQIRTLEARGADDAEYQALARRSNQVGAAMGVLVVIILALKIFEPPLWMHLPPEGAHPVIYTLLVFAHIFTTMAAVGLNASYVIWIARGTRDAASLPFALRGVKFIDDYVANPCYLVGGATGALMIVMGKAVAPFLWVAIGLYVLAMALAYGVYTPLLSQQIRTLEARGADDAEYQALARRSNQVGAAMGVLVVIILALKIFEPPLW

Organism: Roseiflexus castenholzii (strain DSM 13941 / HLO8) (NCBI:txid383372)

Radius of gyration: 20.95 Å; Cα contacts (8 Å, |Δi|>4): 374; chains: 2; bounding box: 44×63×50 Å